Protein AF-A0A317T365-F1 (afdb_monomer_lite)

Secondary structure (DSSP, 8-state):
--HHHHHHHHHHHHHHHHHHHHHHHHHHHHHHHHHHHHHHHH----HHHHHHHHHHHHHHHHHHHHHHHHHHHH-TTPPPPHHHHHHHHHHHHHHHHHHSS-TTSTTS-----HHHHHHHHHHHHT-SSHHHHHHTTS---SS-------S-SS-HHHHHHHHHHHHHHHT-TT--GGGSTT-----HHHHHHHHHHHHHHHHHHHS---HHHHHHHHHHHHHHHHHHHHTS---TTHHHHHHH--S---SS-TT--HHHHHHHHHHHSGGGHHHHHHHHHHHHHHHHHHTT--TTS-HHHHHHHHHTTTTT--

pLDDT: mean 78.61, std 16.29, range [34.09, 98.06]

Sequence (314 aa):
MPAANMDSHRVTTRLHVDELILDYLQWFCISSLLKERRLRLDGNVGKREWTDATKSADMGMRLVNSFSQTFKRLHPNAVLPDSIALRQRICRFTTVLLRRLDATSPTFTRASQSSPRTRAWLSRRRASNVIEDLTSSSPPSSAPIACEFSQTPFSPLVLRRNTEEMHRQMGFSGLPAAHQVYWGNVSLRDGLREFMILSGWTCAFNDEISTLWMETATNYMVQAVLEAYRCEGAKGINALNECFSWGPTANGQDGLDDDETVVNEMFGGDGGSVGVLFEKMKTEALLELENGKLSGFEDEDISTLLANVGALVR

Structure (mmCIF, N/CA/C/O backbone):
data_AF-A0A317T365-F1
#
_entry.id   AF-A0A317T365-F1
#
loop_
_atom_site.group_PDB
_atom_site.id
_atom_site.type_symbol
_atom_site.label_atom_id
_atom_site.label_alt_id
_atom_site.label_comp_id
_atom_site.label_asym_id
_atom_site.label_entity_id
_atom_site.label_seq_id
_atom_site.pdbx_PDB_ins_code
_atom_site.Cartn_x
_atom_site.Cartn_y
_atom_site.Cartn_z
_atom_site.occupancy
_atom_site.B_iso_or_equiv
_atom_site.auth_seq_id
_atom_site.auth_comp_id
_atom_site.auth_asym_id
_atom_site.auth_atom_id
_atom_site.pdbx_PDB_model_num
ATOM 1 N N . MET A 1 1 ? 12.347 -13.960 -50.147 1.00 46.00 1 MET A N 1
ATOM 2 C CA . MET A 1 1 ? 11.564 -13.296 -49.084 1.00 46.00 1 MET A CA 1
ATOM 3 C C . MET A 1 1 ? 12.228 -13.549 -47.731 1.00 46.00 1 MET A C 1
ATOM 5 O O . MET A 1 1 ? 12.187 -14.689 -47.292 1.00 46.00 1 MET A O 1
ATOM 9 N N . PRO A 1 2 ? 12.870 -12.539 -47.106 1.00 49.16 2 PRO A N 1
ATOM 10 C CA . PRO A 1 2 ? 13.404 -12.630 -45.740 1.00 49.16 2 PRO A CA 1
ATOM 11 C C . PRO A 1 2 ? 12.866 -11.553 -44.762 1.00 49.16 2 PRO A C 1
ATOM 13 O O . PRO A 1 2 ? 13.362 -11.439 -43.647 1.00 49.16 2 PRO A O 1
ATOM 16 N N . ALA A 1 3 ? 11.859 -10.757 -45.142 1.00 49.72 3 ALA A N 1
ATOM 17 C CA . ALA A 1 3 ? 11.439 -9.577 -44.370 1.00 49.72 3 ALA A CA 1
ATOM 18 C C . ALA A 1 3 ? 10.802 -9.895 -42.998 1.00 49.72 3 ALA A C 1
ATOM 20 O O . ALA A 1 3 ? 10.989 -9.138 -42.053 1.00 49.72 3 ALA A O 1
ATOM 21 N N . ALA A 1 4 ? 10.128 -11.042 -42.850 1.00 52.88 4 ALA A N 1
ATOM 22 C CA . ALA A 1 4 ? 9.404 -11.379 -41.618 1.00 52.88 4 ALA A CA 1
ATOM 23 C C . ALA A 1 4 ? 10.319 -11.596 -40.391 1.00 52.88 4 ALA A C 1
ATOM 25 O O . ALA A 1 4 ? 9.897 -11.382 -39.258 1.00 52.88 4 ALA A O 1
ATOM 26 N N . ASN A 1 5 ? 11.582 -11.989 -40.603 1.00 50.78 5 ASN A N 1
ATOM 27 C CA . ASN A 1 5 ? 12.496 -12.335 -39.509 1.00 50.78 5 ASN A CA 1
ATOM 28 C C . ASN A 1 5 ? 13.212 -11.104 -38.910 1.00 50.78 5 ASN A C 1
ATOM 30 O O . ASN A 1 5 ? 13.588 -11.110 -37.740 1.00 50.78 5 ASN A O 1
ATOM 34 N N . MET A 1 6 ? 13.379 -10.023 -39.687 1.00 52.88 6 MET A N 1
ATOM 35 C CA . MET A 1 6 ? 14.018 -8.788 -39.203 1.00 52.88 6 MET A CA 1
ATOM 36 C C . MET A 1 6 ? 13.082 -7.930 -38.345 1.00 52.88 6 MET A C 1
ATOM 38 O O . MET A 1 6 ? 13.542 -7.295 -37.395 1.00 52.88 6 MET A O 1
ATOM 42 N N . ASP A 1 7 ? 11.783 -7.930 -38.647 1.00 58.81 7 ASP A N 1
ATOM 43 C CA . ASP A 1 7 ? 10.798 -7.167 -37.877 1.00 58.81 7 ASP A CA 1
ATOM 44 C C . ASP A 1 7 ? 10.535 -7.803 -36.509 1.00 58.81 7 ASP A C 1
ATOM 46 O O . ASP A 1 7 ? 10.471 -7.088 -35.511 1.00 58.81 7 ASP A O 1
ATOM 50 N N . SER A 1 8 ? 10.511 -9.138 -36.426 1.00 61.56 8 SER A N 1
ATOM 51 C CA . SER A 1 8 ? 10.401 -9.854 -35.149 1.00 61.56 8 SER A CA 1
ATOM 52 C C . SER A 1 8 ? 11.572 -9.528 -34.214 1.00 61.56 8 SER A C 1
ATOM 54 O O . SER A 1 8 ? 11.343 -9.069 -33.098 1.00 61.56 8 SER A O 1
ATOM 56 N N . HIS A 1 9 ? 12.822 -9.619 -34.688 1.00 65.12 9 HIS A N 1
ATOM 57 C CA . HIS A 1 9 ? 14.002 -9.311 -33.869 1.00 65.12 9 HIS A CA 1
ATOM 58 C C . HIS A 1 9 ? 14.018 -7.854 -33.373 1.00 65.12 9 HIS A C 1
ATOM 60 O O . HIS A 1 9 ? 14.413 -7.577 -32.238 1.00 65.12 9 HIS A O 1
ATOM 66 N N . ARG A 1 10 ? 13.593 -6.895 -34.207 1.00 65.44 10 ARG A N 1
ATOM 67 C CA . ARG A 1 10 ? 13.515 -5.473 -33.829 1.00 65.44 10 ARG A CA 1
ATOM 68 C C . ARG A 1 10 ? 12.434 -5.211 -32.783 1.00 65.44 10 ARG A C 1
ATOM 70 O O . ARG A 1 10 ? 12.677 -4.438 -31.857 1.00 65.44 10 ARG A O 1
ATOM 77 N N . VAL A 1 11 ? 11.281 -5.869 -32.902 1.00 67.94 11 VAL A N 1
ATOM 78 C CA . VAL A 1 11 ? 10.190 -5.787 -31.920 1.00 67.94 11 VAL A CA 1
ATOM 79 C C . VAL A 1 11 ? 10.627 -6.375 -30.575 1.00 67.94 11 VAL A C 1
ATOM 81 O O . VAL A 1 11 ? 10.456 -5.715 -29.552 1.00 67.94 11 VAL A O 1
ATOM 84 N N . THR A 1 12 ? 11.288 -7.538 -30.567 1.00 74.38 12 THR A N 1
ATOM 85 C CA . THR A 1 12 ? 11.797 -8.169 -29.334 1.00 74.38 12 THR A CA 1
ATOM 86 C C . THR A 1 12 ? 12.895 -7.337 -28.669 1.00 74.38 12 THR A C 1
ATOM 88 O O . THR A 1 12 ? 12.894 -7.164 -27.454 1.00 74.38 12 THR A O 1
ATOM 91 N N . THR A 1 13 ? 13.802 -6.750 -29.461 1.00 85.31 13 THR A N 1
ATOM 92 C CA . THR A 1 13 ? 14.879 -5.893 -28.929 1.00 85.31 13 THR A CA 1
ATOM 93 C C . THR A 1 13 ? 14.313 -4.625 -28.289 1.00 85.31 13 THR A C 1
ATOM 95 O O . THR A 1 13 ? 14.784 -4.199 -27.239 1.00 85.31 13 THR A O 1
ATOM 98 N N . ARG A 1 14 ? 13.284 -4.022 -28.898 1.00 90.75 14 ARG A N 1
ATOM 99 C CA . ARG A 1 14 ? 12.639 -2.823 -28.357 1.00 90.75 14 ARG A CA 1
ATOM 100 C C . ARG A 1 14 ? 11.918 -3.101 -27.040 1.00 90.75 14 ARG A C 1
ATOM 102 O O . ARG A 1 14 ? 12.095 -2.328 -26.107 1.00 90.75 14 ARG A O 1
ATOM 109 N N . LEU A 1 15 ? 11.141 -4.185 -26.967 1.00 92.94 15 LEU A N 1
ATOM 110 C CA . LEU A 1 15 ? 10.467 -4.587 -25.730 1.00 92.94 15 LEU A CA 1
ATOM 111 C C . LEU A 1 15 ? 11.481 -4.764 -24.595 1.00 92.94 15 LEU A C 1
ATOM 113 O O . LEU A 1 15 ? 11.310 -4.170 -23.539 1.00 92.94 15 LEU A O 1
ATOM 117 N N . HIS A 1 16 ? 12.576 -5.481 -24.851 1.00 93.75 16 HIS A N 1
ATOM 118 C CA . HIS A 1 16 ? 13.605 -5.715 -23.841 1.00 93.75 16 HIS A CA 1
ATOM 119 C C . HIS A 1 16 ? 14.269 -4.421 -23.342 1.00 93.75 16 HIS A C 1
ATOM 121 O O . HIS A 1 16 ? 14.504 -4.245 -22.149 1.00 93.75 16 HIS A O 1
ATOM 127 N N . VAL A 1 17 ? 14.550 -3.474 -24.244 1.00 95.50 17 VAL A N 1
ATOM 128 C CA . VAL A 1 17 ? 15.074 -2.156 -23.851 1.00 95.50 17 VAL A CA 1
ATOM 129 C C . VAL A 1 17 ? 14.061 -1.400 -22.991 1.00 95.50 17 VAL A C 1
ATOM 131 O O . VAL A 1 17 ? 14.434 -0.835 -21.964 1.00 95.50 17 VAL A O 1
ATOM 134 N N . ASP A 1 18 ? 12.786 -1.406 -23.377 1.00 96.38 18 ASP A N 1
ATOM 135 C CA . ASP A 1 18 ? 11.731 -0.726 -22.627 1.00 96.38 18 ASP A CA 1
ATOM 136 C C . ASP A 1 18 ? 11.500 -1.376 -21.245 1.00 96.38 18 ASP A C 1
ATOM 138 O O . ASP A 1 18 ? 11.269 -0.664 -20.268 1.00 96.38 18 ASP A O 1
ATOM 142 N N . GLU A 1 19 ? 11.636 -2.700 -21.126 1.00 95.88 19 GLU A N 1
ATOM 143 C CA . GLU A 1 19 ? 11.630 -3.433 -19.852 1.00 95.88 19 GLU A CA 1
ATOM 144 C C . GLU A 1 19 ? 12.777 -2.991 -18.935 1.00 95.88 19 GLU A C 1
ATOM 146 O O . GLU A 1 19 ? 12.540 -2.659 -17.774 1.00 95.88 19 GLU A O 1
ATOM 151 N N . LEU A 1 20 ? 14.009 -2.910 -19.453 1.00 96.38 20 LEU A N 1
ATOM 152 C CA . LEU A 1 20 ? 15.171 -2.449 -18.684 1.00 96.38 20 LEU A CA 1
ATOM 153 C C . LEU A 1 20 ? 15.018 -0.996 -18.217 1.00 96.38 20 LEU A C 1
ATOM 155 O O . LEU A 1 20 ? 15.393 -0.658 -17.091 1.00 96.38 20 LEU A O 1
ATOM 159 N N . ILE A 1 21 ? 14.450 -0.128 -19.061 1.00 97.62 21 ILE A N 1
ATOM 160 C CA . ILE A 1 21 ? 14.153 1.259 -18.683 1.00 97.62 21 ILE A CA 1
ATOM 161 C C . ILE A 1 21 ? 13.114 1.282 -17.560 1.00 97.62 21 ILE A C 1
ATOM 163 O O . ILE A 1 21 ? 13.313 1.979 -16.564 1.00 97.62 21 ILE A O 1
ATOM 167 N N . LEU A 1 22 ? 12.025 0.519 -17.692 1.00 96.88 22 LEU A N 1
ATOM 168 C CA . LEU A 1 22 ? 10.987 0.437 -16.668 1.00 96.88 22 LEU A CA 1
ATOM 169 C C . LEU A 1 22 ? 11.570 -0.035 -15.327 1.00 96.88 22 LEU A C 1
ATOM 171 O O . LEU A 1 22 ? 11.340 0.602 -14.298 1.00 96.88 22 LEU A O 1
ATOM 175 N N . ASP A 1 23 ? 12.370 -1.098 -15.359 1.00 97.12 23 ASP A N 1
ATOM 176 C CA . ASP A 1 23 ? 13.007 -1.709 -14.193 1.00 97.12 23 ASP A CA 1
ATOM 177 C C . ASP A 1 23 ? 13.963 -0.741 -13.468 1.00 97.12 23 ASP A C 1
ATOM 179 O O . ASP A 1 23 ? 13.952 -0.623 -12.234 1.00 97.12 23 ASP A O 1
ATOM 183 N N . TYR A 1 24 ? 14.752 0.020 -14.236 1.00 98.00 24 TYR A N 1
ATOM 184 C CA . TYR A 1 24 ? 15.623 1.072 -13.711 1.00 98.00 24 TYR A CA 1
ATOM 185 C C . TYR A 1 24 ? 14.829 2.224 -13.091 1.00 98.00 24 TYR A C 1
ATOM 187 O O . TYR A 1 24 ? 15.147 2.670 -11.987 1.00 98.00 24 TYR A O 1
ATOM 195 N N . LEU A 1 25 ? 13.787 2.714 -13.771 1.00 98.06 25 LEU A N 1
ATOM 196 C CA . LEU A 1 25 ? 12.987 3.839 -13.283 1.00 98.06 25 LEU A CA 1
ATOM 197 C C . LEU A 1 25 ? 12.257 3.497 -11.981 1.00 98.06 25 LEU A C 1
ATOM 199 O O . LEU A 1 25 ? 12.197 4.334 -11.078 1.00 98.06 25 LEU A O 1
ATOM 203 N N . GLN A 1 26 ? 11.747 2.271 -11.856 1.00 97.62 26 GLN A N 1
ATOM 204 C CA . GLN A 1 26 ? 11.136 1.783 -10.620 1.00 97.62 26 GLN A CA 1
ATOM 205 C C . GLN A 1 26 ? 12.156 1.729 -9.480 1.00 97.62 26 GLN A C 1
ATOM 207 O O . GLN A 1 26 ? 11.899 2.273 -8.406 1.00 97.62 26 GLN A O 1
ATOM 212 N N . TRP A 1 27 ? 13.337 1.144 -9.718 1.00 97.75 27 TRP A N 1
ATOM 213 C CA . TRP A 1 27 ? 14.425 1.123 -8.733 1.00 97.75 27 TRP A CA 1
ATOM 214 C C . TRP A 1 27 ? 14.840 2.536 -8.302 1.00 97.75 27 TRP A C 1
ATOM 216 O O . TRP A 1 27 ? 14.984 2.804 -7.105 1.00 97.75 27 TRP A O 1
ATOM 226 N N . PHE A 1 28 ? 15.000 3.446 -9.264 1.00 98.00 28 PHE A N 1
ATOM 227 C CA . PHE A 1 28 ? 15.370 4.835 -9.012 1.00 98.00 28 PHE A CA 1
ATOM 228 C C . PHE A 1 28 ? 14.316 5.531 -8.148 1.00 98.00 28 PHE A C 1
ATOM 230 O O . PHE A 1 28 ? 14.656 6.160 -7.149 1.00 98.00 28 PHE A O 1
ATOM 237 N N . CYS A 1 29 ? 13.031 5.362 -8.473 1.00 97.62 29 CYS A N 1
ATOM 238 C CA . CYS A 1 29 ? 11.933 5.929 -7.698 1.00 97.62 29 CYS A CA 1
ATOM 239 C C . CYS A 1 29 ? 11.911 5.406 -6.254 1.00 97.62 29 CYS A C 1
ATOM 241 O O . CYS A 1 29 ? 11.877 6.214 -5.324 1.00 97.62 29 CYS A O 1
ATOM 243 N N . ILE A 1 30 ? 12.002 4.084 -6.060 1.00 97.50 30 ILE A N 1
ATOM 244 C CA . ILE A 1 30 ? 12.063 3.456 -4.729 1.00 97.50 30 ILE A CA 1
ATOM 245 C C . ILE A 1 30 ? 13.240 4.024 -3.929 1.00 97.50 30 ILE A C 1
ATOM 247 O O . ILE A 1 30 ? 13.067 4.508 -2.811 1.00 97.50 30 ILE A O 1
ATOM 251 N N . SER A 1 31 ? 14.435 4.012 -4.519 1.00 97.69 31 SER A N 1
ATOM 252 C CA . SER A 1 31 ? 15.668 4.443 -3.856 1.00 97.69 31 SER A CA 1
ATOM 253 C C . SER A 1 31 ? 15.615 5.916 -3.450 1.00 97.69 31 SER A C 1
ATOM 255 O O . SER A 1 31 ? 15.998 6.265 -2.331 1.00 97.69 31 SER A O 1
ATOM 257 N N . SER A 1 32 ? 15.102 6.784 -4.326 1.00 96.06 32 SER A N 1
ATOM 258 C CA . SER A 1 32 ? 14.956 8.212 -4.036 1.00 96.06 32 SER A CA 1
ATOM 259 C C . SER A 1 32 ? 13.950 8.479 -2.918 1.00 96.06 32 SER A C 1
ATOM 261 O O . SER A 1 32 ? 14.227 9.305 -2.048 1.00 96.06 32 SER A O 1
ATOM 263 N N . LEU A 1 33 ? 12.829 7.753 -2.884 1.00 94.06 33 LEU A N 1
ATOM 264 C CA . LEU A 1 33 ? 11.822 7.874 -1.824 1.00 94.06 33 LEU A CA 1
ATOM 265 C C . LEU A 1 33 ? 12.340 7.392 -0.466 1.00 94.06 33 LEU A C 1
ATOM 267 O O . LEU A 1 33 ? 12.127 8.053 0.550 1.00 94.06 33 LEU A O 1
ATOM 271 N N . LEU A 1 34 ? 13.058 6.267 -0.436 1.00 94.25 34 LEU A N 1
ATOM 272 C CA . LEU A 1 34 ? 13.665 5.753 0.792 1.00 94.25 34 LEU A CA 1
ATOM 273 C C . LEU A 1 34 ? 14.756 6.693 1.315 1.00 94.25 34 LEU A C 1
ATOM 275 O O . LEU A 1 34 ? 14.801 6.976 2.513 1.00 94.25 34 LEU A O 1
ATOM 279 N N . LYS A 1 35 ? 15.602 7.228 0.424 1.00 92.81 35 LYS A N 1
ATOM 280 C CA . LYS A 1 35 ? 16.616 8.227 0.784 1.00 92.81 35 LYS A CA 1
ATOM 281 C C . LYS A 1 35 ? 15.969 9.478 1.367 1.00 92.81 35 LYS A C 1
ATOM 283 O O . LYS A 1 35 ? 16.396 9.953 2.414 1.00 92.81 35 LYS A O 1
ATOM 288 N N . GLU A 1 36 ? 14.931 9.989 0.716 1.00 90.25 36 GLU A N 1
ATOM 289 C CA . GLU A 1 36 ? 14.171 11.127 1.218 1.00 90.25 36 GLU A CA 1
ATOM 290 C C . GLU A 1 36 ? 13.580 10.840 2.606 1.00 90.25 36 GLU A C 1
ATOM 292 O O . GLU A 1 36 ? 13.754 11.644 3.522 1.00 90.25 36 GLU A O 1
ATOM 297 N N . ARG A 1 37 ? 12.923 9.688 2.793 1.00 87.94 37 ARG A N 1
ATOM 298 C CA . ARG A 1 37 ? 12.327 9.311 4.082 1.00 87.94 37 ARG A CA 1
ATOM 299 C C . ARG A 1 37 ? 13.374 9.207 5.185 1.00 87.94 37 ARG A C 1
ATOM 301 O O . ARG A 1 37 ? 13.135 9.714 6.275 1.00 87.94 37 ARG A O 1
ATOM 308 N N . ARG A 1 38 ? 14.528 8.600 4.907 1.00 87.94 38 ARG A N 1
ATOM 309 C CA . ARG A 1 38 ? 15.633 8.494 5.867 1.00 87.94 38 ARG A CA 1
ATOM 310 C C . ARG A 1 38 ? 16.118 9.871 6.316 1.00 87.94 38 ARG A C 1
ATOM 312 O O . ARG A 1 38 ? 16.171 10.133 7.510 1.00 87.94 38 ARG A O 1
ATOM 319 N N . LEU A 1 39 ? 16.364 10.778 5.370 1.00 87.12 39 LEU A N 1
ATOM 320 C CA . LEU A 1 39 ? 16.797 12.143 5.688 1.00 87.12 39 LEU A CA 1
ATOM 321 C C . LEU A 1 39 ? 15.753 12.916 6.510 1.00 87.12 39 LEU A C 1
ATOM 323 O O . LEU A 1 39 ? 16.120 13.766 7.317 1.00 87.12 39 LEU A O 1
ATOM 327 N N . ARG A 1 40 ? 14.457 12.620 6.337 1.00 78.94 40 ARG A N 1
ATOM 328 C CA . ARG A 1 40 ? 13.392 13.192 7.179 1.00 78.94 40 ARG A CA 1
ATOM 329 C C . ARG A 1 40 ? 13.437 12.674 8.619 1.00 78.94 40 ARG A C 1
ATOM 331 O O . ARG A 1 40 ? 13.122 13.438 9.523 1.00 78.94 40 ARG A O 1
ATOM 338 N N . LEU A 1 41 ? 13.800 11.408 8.829 1.00 79.25 41 LEU A N 1
ATOM 339 C CA . LEU A 1 41 ? 13.892 10.804 10.163 1.00 79.25 41 LEU A CA 1
ATOM 340 C C . LEU A 1 41 ? 15.156 11.241 10.916 1.00 79.25 41 LEU A C 1
ATOM 342 O O . LEU A 1 41 ? 15.092 11.456 12.122 1.00 79.25 41 LEU A O 1
ATOM 346 N N . ASP A 1 42 ? 16.274 11.423 10.210 1.00 81.00 42 ASP A N 1
ATOM 347 C CA . ASP A 1 42 ? 17.572 11.752 10.819 1.00 81.00 42 ASP A CA 1
ATOM 348 C C . ASP A 1 42 ? 17.622 13.177 11.422 1.00 81.00 42 ASP A C 1
ATOM 350 O O . ASP A 1 42 ? 18.501 13.472 12.232 1.00 81.00 42 ASP A O 1
ATOM 354 N N . GLY A 1 43 ? 16.694 14.073 11.049 1.00 68.88 43 GLY A N 1
ATOM 355 C CA . GLY A 1 43 ? 16.452 15.387 11.678 1.00 68.88 43 GLY A CA 1
ATOM 356 C C . GLY A 1 43 ? 17.560 16.449 11.540 1.00 68.88 43 GLY A C 1
ATOM 357 O O . GLY A 1 43 ? 17.277 17.640 11.638 1.00 68.88 43 GLY A O 1
ATOM 358 N N . ASN A 1 44 ? 18.799 16.041 11.250 1.00 66.12 44 ASN A N 1
ATOM 359 C CA . ASN A 1 44 ? 20.014 16.866 11.238 1.00 66.12 44 ASN A CA 1
ATOM 360 C C . ASN A 1 44 ? 20.614 17.019 9.829 1.00 66.12 44 ASN A C 1
ATOM 362 O O . ASN A 1 44 ? 21.829 16.963 9.644 1.00 66.12 44 ASN A O 1
ATOM 366 N N . VAL A 1 45 ? 19.764 17.180 8.815 1.00 75.06 45 VAL A N 1
ATOM 367 C CA . VAL A 1 45 ? 20.177 17.221 7.403 1.00 75.06 45 VAL A CA 1
ATOM 368 C C . VAL A 1 45 ? 20.201 18.658 6.886 1.00 75.06 45 VAL A C 1
ATOM 370 O O . VAL A 1 45 ? 19.299 19.454 7.153 1.00 75.06 45 VAL A O 1
ATOM 373 N N . GLY A 1 46 ? 21.226 19.004 6.104 1.00 77.38 46 GLY A N 1
ATOM 374 C CA . GLY A 1 46 ? 21.331 20.325 5.490 1.00 77.38 46 GLY A CA 1
ATOM 375 C C . GLY A 1 46 ? 20.173 20.608 4.522 1.00 77.38 46 GLY A C 1
ATOM 376 O O . GLY A 1 46 ? 19.788 19.756 3.720 1.00 77.38 46 GLY A O 1
ATOM 377 N N . LYS A 1 47 ? 19.656 21.847 4.515 1.00 79.88 47 LYS A N 1
ATOM 378 C CA . LYS A 1 47 ? 18.527 22.277 3.655 1.00 79.88 47 LYS A CA 1
ATOM 379 C C . LYS A 1 47 ? 18.709 21.916 2.172 1.00 79.88 47 LYS A C 1
ATOM 381 O O . LYS A 1 47 ? 17.734 21.616 1.481 1.00 79.88 47 LYS A O 1
ATOM 386 N N . ARG A 1 48 ? 19.951 21.954 1.674 1.00 83.81 48 ARG A N 1
ATOM 387 C CA . ARG A 1 48 ? 20.295 21.605 0.289 1.00 83.81 48 ARG A CA 1
ATOM 388 C C . ARG A 1 48 ? 20.115 20.113 0.008 1.00 83.81 48 ARG A C 1
ATOM 390 O O . ARG A 1 48 ? 19.409 19.774 -0.931 1.00 83.81 48 ARG A O 1
ATOM 397 N N . GLU A 1 49 ? 20.691 19.250 0.840 1.00 85.44 49 GLU A N 1
ATOM 398 C CA . GLU A 1 49 ? 20.605 17.791 0.685 1.00 85.44 49 GLU A CA 1
ATOM 399 C C . GLU A 1 49 ? 19.158 17.309 0.723 1.00 85.44 49 GLU A C 1
ATOM 401 O O . GLU A 1 49 ? 18.744 16.490 -0.095 1.00 85.44 49 GLU A O 1
ATOM 406 N N . TRP A 1 50 ? 18.372 17.890 1.628 1.00 82.94 50 TRP A N 1
ATOM 407 C CA . TRP A 1 50 ? 16.942 17.643 1.702 1.00 82.94 5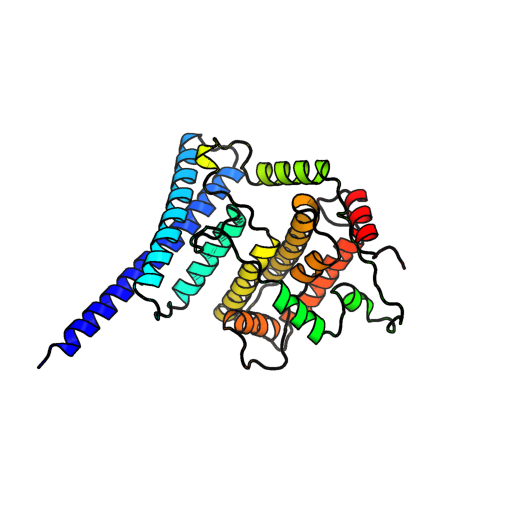0 TRP A CA 1
ATOM 408 C C . TRP A 1 50 ? 16.213 18.067 0.419 1.00 82.94 50 TRP A C 1
ATOM 410 O O . TRP A 1 50 ? 15.465 17.282 -0.157 1.00 82.94 50 TRP A O 1
ATOM 420 N N . THR A 1 51 ? 16.473 19.283 -0.077 1.00 84.50 51 THR A N 1
ATOM 421 C CA . THR A 1 51 ? 15.840 19.796 -1.306 1.00 84.50 51 THR A CA 1
ATOM 422 C C . THR A 1 51 ? 16.172 18.914 -2.512 1.00 84.50 51 THR A C 1
ATOM 424 O O . THR A 1 51 ? 15.307 18.649 -3.348 1.00 84.50 51 THR A O 1
ATOM 427 N N . ASP A 1 52 ? 17.416 18.450 -2.603 1.00 88.94 52 ASP A N 1
ATOM 428 C CA . ASP A 1 52 ? 17.877 17.590 -3.690 1.00 88.94 52 ASP A CA 1
ATOM 429 C C . ASP A 1 52 ? 17.239 16.192 -3.608 1.00 88.94 52 ASP A C 1
ATOM 431 O O . ASP A 1 52 ? 16.819 15.649 -4.634 1.00 88.94 52 ASP A O 1
ATOM 435 N N . ALA A 1 53 ? 17.081 15.634 -2.402 1.00 90.00 53 ALA A N 1
ATOM 436 C CA . ALA A 1 53 ? 16.383 14.366 -2.189 1.00 90.00 53 ALA A CA 1
ATOM 437 C C . ALA A 1 53 ? 14.897 14.449 -2.576 1.00 90.00 53 ALA A C 1
ATOM 439 O O . ALA A 1 53 ? 14.426 13.605 -3.339 1.00 90.00 53 ALA A O 1
ATOM 440 N N . THR A 1 54 ? 14.185 15.495 -2.143 1.00 88.19 54 THR A N 1
ATOM 441 C CA . THR A 1 54 ? 12.774 15.722 -2.503 1.00 88.19 54 THR A CA 1
ATOM 442 C C . THR A 1 54 ? 12.600 15.853 -4.016 1.00 88.19 54 THR A C 1
ATOM 444 O O . THR A 1 54 ? 11.770 15.168 -4.611 1.00 88.19 54 THR A O 1
ATOM 447 N N . LYS A 1 55 ? 13.436 16.665 -4.682 1.00 90.00 55 LYS A N 1
ATOM 448 C CA . LYS A 1 55 ? 13.402 16.812 -6.149 1.00 90.00 55 LYS A CA 1
ATOM 449 C C . LYS A 1 55 ? 13.662 15.494 -6.872 1.00 90.00 55 LYS A C 1
ATOM 451 O O . LYS A 1 55 ? 13.047 15.235 -7.907 1.00 90.00 55 LYS A O 1
ATOM 456 N N . SER A 1 56 ? 14.582 14.681 -6.353 1.00 93.12 56 SER A N 1
ATOM 457 C CA . SER A 1 56 ? 14.891 13.367 -6.912 1.00 93.12 56 SER A CA 1
ATOM 458 C C . SER A 1 56 ? 13.703 12.410 -6.788 1.00 93.12 56 SER A C 1
ATOM 460 O O . SER A 1 56 ? 13.347 11.766 -7.772 1.00 93.12 56 SER A O 1
ATOM 462 N N . ALA A 1 57 ? 13.044 12.368 -5.626 1.00 92.50 57 ALA A N 1
ATOM 463 C CA . ALA A 1 57 ? 11.844 11.564 -5.408 1.00 92.50 57 ALA A CA 1
ATOM 464 C C . ALA A 1 57 ? 10.689 11.988 -6.332 1.00 92.50 57 ALA A C 1
ATOM 466 O O . ALA A 1 57 ? 10.123 11.152 -7.039 1.00 92.50 57 ALA A O 1
ATOM 467 N N . ASP A 1 58 ? 10.409 13.292 -6.415 1.00 91.56 58 ASP A N 1
ATOM 468 C CA . ASP A 1 58 ? 9.369 13.851 -7.287 1.00 91.56 58 ASP A CA 1
ATOM 469 C C . ASP A 1 58 ? 9.666 13.585 -8.776 1.00 91.56 58 ASP A C 1
ATOM 471 O O . ASP A 1 58 ? 8.764 13.372 -9.591 1.00 91.56 58 ASP A O 1
ATOM 475 N N . MET A 1 59 ? 10.943 13.606 -9.171 1.00 93.38 59 MET A N 1
ATOM 476 C CA . MET A 1 59 ? 11.357 13.214 -10.519 1.00 93.38 59 MET A CA 1
ATOM 477 C C . MET A 1 59 ? 11.131 11.718 -10.757 1.00 93.38 59 MET A C 1
ATOM 479 O O . MET A 1 59 ? 10.547 11.353 -11.774 1.00 93.38 59 MET A O 1
ATOM 483 N N . GLY A 1 60 ? 11.539 10.860 -9.819 1.00 94.56 60 GLY A N 1
ATOM 484 C CA . GLY A 1 60 ? 11.351 9.412 -9.915 1.00 94.56 60 GLY A CA 1
ATOM 485 C C . GLY A 1 60 ? 9.883 9.032 -10.104 1.00 94.56 60 GLY A C 1
ATOM 486 O O . GLY A 1 60 ? 9.557 8.297 -11.034 1.00 94.56 60 GLY A O 1
ATOM 487 N N . MET A 1 61 ? 8.984 9.610 -9.301 1.00 93.50 61 MET A N 1
ATOM 488 C CA . MET A 1 61 ? 7.541 9.369 -9.422 1.00 93.50 61 MET A CA 1
ATOM 489 C C . MET A 1 61 ? 6.986 9.799 -10.783 1.00 93.50 61 MET A C 1
ATOM 491 O O . MET A 1 61 ? 6.235 9.049 -11.405 1.00 93.50 61 MET A O 1
ATOM 495 N N . ARG A 1 62 ? 7.376 10.982 -11.279 1.00 92.81 62 ARG A N 1
ATOM 496 C CA . ARG A 1 62 ? 6.967 11.463 -12.610 1.00 92.81 62 ARG A CA 1
ATOM 497 C C . ARG A 1 62 ? 7.435 10.550 -13.734 1.00 92.81 62 ARG A C 1
ATOM 499 O O . ARG A 1 62 ? 6.662 10.271 -14.650 1.00 92.81 62 ARG A O 1
ATOM 506 N N . LEU A 1 63 ? 8.693 10.115 -13.680 1.00 95.69 63 LEU A N 1
ATOM 507 C CA . LEU A 1 63 ? 9.277 9.258 -14.706 1.00 95.69 63 LEU A CA 1
ATOM 508 C C . LEU A 1 63 ? 8.597 7.891 -14.727 1.00 95.69 63 LEU A C 1
ATOM 510 O O . LEU A 1 63 ? 8.176 7.459 -15.797 1.00 95.69 63 LEU A O 1
ATOM 514 N N . VAL A 1 64 ? 8.409 7.256 -13.564 1.00 96.31 64 VAL A N 1
ATOM 515 C CA . VAL A 1 64 ? 7.674 5.984 -13.464 1.00 96.31 64 VAL A CA 1
ATOM 516 C C . VAL A 1 64 ? 6.261 6.137 -14.008 1.00 96.31 64 VAL A C 1
ATOM 518 O O . VAL A 1 64 ? 5.832 5.313 -14.812 1.00 96.31 64 VAL A O 1
ATOM 521 N N . ASN A 1 65 ? 5.551 7.200 -13.633 1.00 94.94 65 ASN A N 1
ATOM 522 C CA . ASN A 1 65 ? 4.185 7.431 -14.082 1.00 94.94 65 ASN A CA 1
ATOM 523 C C . ASN A 1 65 ? 4.074 7.586 -15.604 1.00 94.94 65 ASN A C 1
ATOM 525 O O . ASN A 1 65 ? 3.315 6.869 -16.257 1.00 94.94 65 ASN A O 1
ATOM 529 N N . SER A 1 66 ? 4.870 8.494 -16.171 1.00 94.75 66 SER A N 1
ATOM 530 C CA . SER A 1 66 ? 4.882 8.782 -17.607 1.00 94.75 66 SER A CA 1
ATOM 531 C C . SER A 1 66 ? 5.337 7.571 -18.427 1.00 94.75 66 SER A C 1
ATOM 533 O O . SER A 1 66 ? 4.722 7.213 -19.440 1.00 94.75 66 SER A O 1
ATOM 535 N N . PHE A 1 67 ? 6.391 6.891 -17.968 1.00 96.31 67 PHE A N 1
ATOM 536 C CA . PHE A 1 67 ? 6.932 5.741 -18.675 1.00 96.31 67 PHE A CA 1
ATOM 537 C C . PHE A 1 67 ? 6.020 4.519 -18.560 1.00 96.31 67 PHE A C 1
ATOM 539 O O . PHE A 1 67 ? 5.818 3.848 -19.561 1.00 96.31 67 PHE A O 1
ATOM 546 N N . SER A 1 68 ? 5.369 4.277 -17.416 1.00 93.56 68 SER A N 1
ATOM 547 C CA . SER A 1 68 ? 4.395 3.178 -17.268 1.00 93.56 68 SER A CA 1
ATOM 548 C C . SER A 1 68 ? 3.225 3.315 -18.246 1.00 93.56 68 SER A C 1
ATOM 550 O O . SER A 1 68 ? 2.791 2.332 -18.844 1.00 93.56 68 SER A O 1
ATOM 552 N N . GLN A 1 69 ? 2.724 4.538 -18.450 1.00 93.06 69 GLN A N 1
ATOM 553 C CA . GLN A 1 69 ? 1.681 4.809 -19.445 1.00 93.06 69 GLN A CA 1
ATOM 554 C C . GLN A 1 69 ? 2.188 4.577 -20.872 1.00 93.06 69 GLN A C 1
ATOM 556 O O . GLN A 1 69 ? 1.502 3.971 -21.697 1.00 93.06 69 GLN A O 1
ATOM 561 N N . THR A 1 70 ? 3.406 5.037 -21.159 1.00 94.88 70 THR A N 1
ATOM 562 C CA . THR A 1 70 ? 4.040 4.858 -22.469 1.00 94.88 70 THR A CA 1
ATOM 563 C C . THR A 1 70 ? 4.289 3.382 -22.772 1.00 94.88 70 THR A C 1
ATOM 565 O O . THR A 1 70 ? 3.939 2.932 -23.859 1.00 94.88 70 THR A O 1
ATOM 568 N N . PHE A 1 71 ? 4.807 2.626 -21.804 1.00 94.75 71 PHE A N 1
ATOM 569 C CA . PHE A 1 71 ? 5.053 1.192 -21.894 1.00 94.75 71 PHE A CA 1
ATOM 570 C C . PHE A 1 71 ? 3.758 0.437 -22.202 1.00 94.75 71 PHE A C 1
ATOM 572 O O . PHE A 1 71 ? 3.692 -0.257 -23.210 1.00 94.75 71 PHE A O 1
ATOM 579 N N . LYS A 1 72 ? 2.687 0.658 -21.422 1.00 92.81 72 LYS A N 1
ATOM 580 C CA . LYS A 1 72 ? 1.374 0.021 -21.650 1.00 92.81 72 LYS A CA 1
ATOM 581 C C . LYS A 1 72 ? 0.787 0.338 -23.027 1.00 92.81 72 LYS A C 1
ATOM 583 O O . LYS A 1 72 ? 0.154 -0.515 -23.636 1.00 92.81 72 LYS A O 1
ATOM 588 N N . ARG A 1 73 ? 0.991 1.559 -23.531 1.00 93.81 73 ARG A N 1
ATOM 589 C CA . ARG A 1 73 ? 0.526 1.958 -24.869 1.00 93.81 73 ARG A CA 1
ATOM 590 C C . ARG A 1 73 ? 1.331 1.295 -25.988 1.00 93.81 73 ARG A C 1
ATOM 592 O O . ARG A 1 73 ? 0.759 0.968 -27.021 1.00 93.81 73 ARG A O 1
ATOM 599 N N . LEU A 1 74 ? 2.646 1.162 -25.817 1.00 93.50 74 LEU A N 1
ATOM 600 C CA . LEU A 1 74 ? 3.532 0.569 -26.822 1.00 93.50 74 LEU A CA 1
ATOM 601 C C . LEU A 1 74 ? 3.477 -0.964 -26.820 1.00 93.50 74 LEU A C 1
ATOM 603 O O . LEU A 1 74 ? 3.624 -1.565 -27.880 1.00 93.50 74 LEU A O 1
ATOM 607 N N . HIS A 1 75 ? 3.221 -1.567 -25.658 1.00 93.44 75 HIS A N 1
ATOM 608 C CA . HIS A 1 75 ? 3.268 -3.010 -25.424 1.00 93.44 75 HIS A CA 1
ATOM 609 C C . HIS A 1 75 ? 2.004 -3.507 -24.693 1.00 93.44 75 HIS A C 1
ATOM 611 O O . HIS A 1 75 ? 2.098 -4.031 -23.585 1.00 93.44 75 HIS A O 1
ATOM 617 N N . PRO A 1 76 ? 0.799 -3.353 -25.276 1.00 90.38 76 PRO A N 1
ATOM 618 C CA . PRO A 1 76 ? -0.469 -3.605 -24.577 1.00 90.38 76 PRO A CA 1
ATOM 619 C C . PRO A 1 76 ? -0.675 -5.060 -24.136 1.00 90.38 76 PRO A C 1
ATOM 621 O O . PRO A 1 76 ? -1.419 -5.304 -23.192 1.00 90.38 76 PRO A O 1
ATOM 624 N N . ASN A 1 77 ? -0.011 -6.010 -24.801 1.00 89.88 77 ASN A N 1
ATOM 625 C CA . ASN A 1 77 ? -0.114 -7.445 -24.521 1.00 89.88 77 ASN A CA 1
ATOM 626 C C . ASN A 1 77 ? 1.167 -8.020 -23.897 1.00 89.88 77 ASN A C 1
ATOM 628 O O . ASN A 1 77 ? 1.301 -9.239 -23.808 1.00 89.88 77 ASN A O 1
ATOM 632 N N . ALA A 1 78 ? 2.143 -7.177 -23.542 1.00 89.69 78 ALA A N 1
ATOM 633 C CA . ALA A 1 78 ? 3.368 -7.666 -22.928 1.00 89.69 78 ALA A CA 1
ATOM 634 C C . ALA A 1 78 ? 3.101 -8.086 -21.483 1.00 89.69 78 ALA A C 1
ATOM 636 O O . ALA A 1 78 ? 2.552 -7.323 -20.686 1.00 89.69 78 ALA A O 1
ATOM 637 N N . VAL A 1 79 ? 3.535 -9.299 -21.159 1.00 89.25 79 VAL A N 1
ATOM 638 C CA . VAL A 1 79 ? 3.622 -9.786 -19.786 1.00 89.25 79 VAL A CA 1
ATOM 639 C C . VAL A 1 79 ? 5.007 -9.416 -19.277 1.00 89.25 79 VAL A C 1
ATOM 641 O O . VAL A 1 79 ? 6.005 -9.745 -19.914 1.00 89.25 79 VAL A O 1
ATOM 644 N N . LEU A 1 80 ? 5.066 -8.687 -18.164 1.00 89.69 80 LEU A N 1
ATOM 645 C CA . LEU A 1 80 ? 6.340 -8.311 -17.561 1.00 89.69 80 LEU A CA 1
ATOM 646 C C . LEU A 1 80 ? 7.021 -9.548 -16.961 1.00 89.69 80 LEU A C 1
ATOM 648 O O . LEU A 1 80 ? 6.334 -10.344 -16.322 1.00 89.69 80 LEU A O 1
ATOM 652 N N . PRO A 1 81 ? 8.353 -9.675 -17.078 1.00 91.88 81 PRO A N 1
ATOM 653 C CA . PRO A 1 81 ? 9.111 -10.645 -16.296 1.00 91.88 81 PRO A CA 1
ATOM 654 C C . PRO A 1 81 ? 8.830 -10.499 -14.794 1.00 91.88 81 PRO A C 1
ATOM 656 O O . PRO A 1 81 ? 8.742 -9.373 -14.295 1.00 91.88 81 PRO A O 1
ATOM 659 N N . ASP A 1 82 ? 8.764 -11.615 -14.062 1.00 87.50 82 ASP A N 1
ATOM 660 C CA . ASP A 1 82 ? 8.373 -11.641 -12.640 1.00 87.50 82 ASP A CA 1
ATOM 661 C C . ASP A 1 82 ? 9.202 -10.695 -11.764 1.00 87.50 82 ASP A C 1
ATOM 663 O O . ASP A 1 82 ? 8.673 -10.030 -10.874 1.00 87.50 82 ASP A O 1
ATOM 667 N N . SER A 1 83 ? 10.500 -10.563 -12.044 1.00 89.75 83 SER A N 1
ATOM 668 C CA . SER A 1 83 ? 11.395 -9.657 -11.316 1.00 89.75 83 SER A CA 1
ATOM 669 C C . SER A 1 83 ? 11.021 -8.179 -11.491 1.00 89.75 83 SER A C 1
ATOM 671 O O . SER A 1 83 ? 11.076 -7.407 -10.528 1.00 89.75 83 SER A O 1
ATOM 673 N N . ILE A 1 84 ? 10.597 -7.786 -12.695 1.00 92.81 84 ILE A N 1
ATOM 674 C CA . ILE A 1 84 ? 10.144 -6.426 -13.015 1.00 92.81 84 ILE A CA 1
ATOM 675 C C . ILE A 1 84 ? 8.735 -6.212 -12.461 1.00 92.81 84 ILE A C 1
ATOM 677 O O . ILE A 1 84 ? 8.449 -5.163 -11.885 1.00 92.81 84 ILE A O 1
ATOM 681 N N . ALA A 1 85 ? 7.858 -7.213 -12.567 1.00 89.88 85 ALA A N 1
ATOM 682 C CA . ALA A 1 85 ? 6.524 -7.166 -11.977 1.00 89.88 85 ALA A CA 1
ATOM 683 C C . ALA A 1 85 ? 6.592 -6.993 -10.448 1.00 89.88 85 ALA A C 1
ATOM 685 O O . ALA A 1 85 ? 5.917 -6.125 -9.887 1.00 89.88 85 ALA A O 1
ATOM 686 N N . LEU A 1 86 ? 7.467 -7.744 -9.771 1.00 88.94 86 LEU A N 1
ATOM 687 C CA . LEU A 1 86 ? 7.727 -7.603 -8.340 1.00 88.94 86 LEU A CA 1
ATOM 688 C C . LEU A 1 86 ? 8.247 -6.201 -8.009 1.00 88.94 86 LEU A C 1
ATOM 690 O O . LEU A 1 86 ? 7.724 -5.542 -7.107 1.00 88.94 86 LEU A O 1
ATOM 694 N N . ARG A 1 87 ? 9.234 -5.695 -8.759 1.00 92.69 87 ARG A N 1
ATOM 695 C CA . ARG A 1 87 ? 9.766 -4.344 -8.537 1.00 92.69 87 ARG A CA 1
ATOM 696 C C . ARG A 1 87 ? 8.713 -3.263 -8.758 1.00 92.69 87 ARG A C 1
ATOM 698 O O . ARG A 1 87 ? 8.660 -2.301 -7.987 1.00 92.69 87 ARG A O 1
ATOM 705 N N . GLN A 1 88 ? 7.821 -3.442 -9.728 1.00 92.50 88 GLN A N 1
ATOM 706 C CA . GLN A 1 88 ? 6.682 -2.558 -9.934 1.00 92.50 88 GLN A CA 1
ATOM 707 C C . GLN A 1 88 ? 5.781 -2.523 -8.699 1.00 92.50 88 GLN A C 1
ATOM 709 O O . GLN A 1 88 ? 5.404 -1.437 -8.257 1.00 92.50 88 GLN A O 1
ATOM 714 N N . ARG A 1 89 ? 5.461 -3.682 -8.109 1.00 90.19 89 ARG A N 1
ATOM 715 C CA . ARG A 1 89 ? 4.665 -3.759 -6.873 1.00 90.19 89 ARG A CA 1
ATOM 716 C C . ARG A 1 89 ? 5.368 -3.081 -5.700 1.00 90.19 89 ARG A C 1
ATOM 718 O O . ARG A 1 89 ? 4.738 -2.294 -4.999 1.00 90.19 89 ARG A O 1
ATOM 725 N N . ILE A 1 90 ? 6.675 -3.295 -5.530 1.00 93.44 90 ILE A N 1
ATOM 726 C CA . ILE A 1 90 ? 7.466 -2.621 -4.486 1.00 93.44 90 ILE A CA 1
ATOM 727 C C . ILE A 1 90 ? 7.428 -1.104 -4.692 1.00 93.44 90 ILE A C 1
ATOM 729 O O . ILE A 1 90 ? 7.226 -0.354 -3.737 1.00 93.44 90 ILE A O 1
ATOM 733 N N . CYS A 1 91 ? 7.564 -0.636 -5.935 1.00 94.69 91 CYS A N 1
ATOM 734 C CA . CYS A 1 91 ? 7.479 0.782 -6.276 1.00 94.69 91 CYS A CA 1
ATOM 735 C C . CYS A 1 91 ? 6.104 1.360 -5.924 1.00 94.69 91 CYS A C 1
ATOM 737 O O . CYS A 1 91 ? 6.019 2.410 -5.283 1.00 94.69 91 CYS A O 1
ATOM 739 N N . ARG A 1 92 ? 5.022 0.661 -6.284 1.00 91.62 92 ARG A N 1
ATOM 740 C CA . ARG A 1 92 ? 3.649 1.052 -5.932 1.00 91.62 92 ARG A CA 1
ATOM 741 C C . ARG A 1 92 ? 3.463 1.124 -4.426 1.00 91.62 92 ARG A C 1
ATOM 743 O O . ARG A 1 92 ? 3.086 2.178 -3.925 1.00 91.62 92 ARG A O 1
ATOM 750 N N . PHE A 1 93 ? 3.800 0.062 -3.700 1.00 92.31 93 PHE A N 1
ATOM 751 C CA . PHE A 1 93 ? 3.678 0.034 -2.246 1.00 92.31 93 PHE A CA 1
ATOM 752 C C . PHE A 1 93 ? 4.492 1.147 -1.579 1.00 92.31 93 PHE A C 1
ATOM 754 O O . PHE A 1 93 ? 3.968 1.866 -0.735 1.00 92.31 93 PHE A O 1
ATOM 761 N N . THR A 1 94 ? 5.736 1.363 -2.015 1.00 93.88 94 THR A N 1
ATOM 762 C CA . THR A 1 94 ? 6.611 2.425 -1.491 1.00 93.88 94 THR A CA 1
ATOM 763 C C . THR A 1 94 ? 6.005 3.811 -1.717 1.00 93.88 94 THR A C 1
ATOM 765 O O . THR A 1 94 ? 6.004 4.644 -0.812 1.00 93.88 94 THR A O 1
ATOM 768 N N . THR A 1 95 ? 5.450 4.068 -2.906 1.00 92.94 95 THR A N 1
ATOM 769 C CA . THR A 1 95 ? 4.808 5.358 -3.224 1.00 92.94 95 THR A CA 1
ATOM 770 C C . THR A 1 95 ? 3.520 5.579 -2.431 1.00 92.94 95 THR A C 1
ATOM 772 O O . THR A 1 95 ? 3.301 6.684 -1.932 1.00 92.94 95 THR A O 1
ATOM 775 N N . VAL A 1 96 ? 2.724 4.530 -2.208 1.00 91.25 96 VAL A N 1
ATOM 776 C CA . VAL A 1 96 ? 1.532 4.594 -1.353 1.00 91.25 96 VAL A CA 1
ATOM 777 C C . VAL A 1 96 ? 1.925 4.846 0.101 1.00 91.25 96 VAL A C 1
ATOM 779 O O . VAL A 1 96 ? 1.422 5.782 0.715 1.00 91.25 96 VAL A O 1
ATOM 782 N N . LEU A 1 97 ? 2.870 4.073 0.636 1.00 90.56 97 LEU A N 1
ATOM 783 C CA . LEU A 1 97 ? 3.284 4.164 2.032 1.00 90.56 97 LEU A CA 1
ATOM 784 C C . LEU A 1 97 ? 3.927 5.516 2.362 1.00 90.56 97 LEU A C 1
ATOM 786 O O . LEU A 1 97 ? 3.644 6.097 3.405 1.00 90.56 97 LEU A O 1
ATOM 790 N N . LEU A 1 98 ? 4.797 6.025 1.484 1.00 90.62 98 LEU A N 1
ATOM 791 C CA . LEU A 1 98 ? 5.612 7.207 1.778 1.00 90.62 98 LEU A CA 1
ATOM 792 C C . LEU A 1 98 ? 5.025 8.516 1.253 1.00 90.62 98 LEU A C 1
ATOM 794 O O . LEU A 1 98 ? 5.312 9.565 1.830 1.00 90.62 98 LEU A O 1
ATOM 798 N N . ARG A 1 99 ? 4.247 8.478 0.165 1.00 88.38 99 ARG A N 1
ATOM 799 C CA . ARG A 1 99 ? 3.701 9.671 -0.508 1.00 88.38 99 ARG A CA 1
ATOM 800 C C . ARG A 1 99 ? 2.191 9.627 -0.716 1.00 88.38 99 ARG A C 1
ATOM 802 O O . ARG A 1 99 ? 1.646 10.592 -1.248 1.00 88.38 99 ARG A O 1
ATOM 809 N N . ARG A 1 100 ? 1.509 8.557 -0.286 1.00 89.75 100 ARG A N 1
ATOM 810 C CA . ARG A 1 100 ? 0.044 8.435 -0.345 1.00 89.75 100 ARG A CA 1
ATOM 811 C C . ARG A 1 100 ? -0.506 8.546 -1.774 1.00 89.75 100 ARG A C 1
ATOM 813 O O . ARG A 1 100 ? -1.617 9.027 -1.975 1.00 89.75 100 ARG A O 1
ATOM 820 N N . LEU A 1 101 ? 0.270 8.100 -2.767 1.00 90.19 101 LEU A N 1
ATOM 821 C CA . LEU A 1 101 ? -0.046 8.134 -4.203 1.00 90.19 101 LEU A CA 1
ATOM 822 C C . LEU A 1 101 ? 0.286 6.786 -4.850 1.00 90.19 101 LEU A C 1
ATOM 824 O O . LEU A 1 101 ? 1.198 6.100 -4.400 1.00 90.19 101 LEU A O 1
ATOM 828 N N . ASP A 1 102 ? -0.383 6.445 -5.952 1.00 87.50 102 ASP A N 1
ATOM 829 C CA . ASP A 1 102 ? 0.030 5.323 -6.809 1.00 87.50 102 ASP A CA 1
ATOM 830 C C . ASP A 1 102 ? 0.811 5.854 -8.018 1.00 87.50 102 ASP A C 1
ATOM 832 O O . ASP A 1 102 ? 0.221 6.352 -8.977 1.00 87.50 102 ASP A O 1
ATOM 836 N N . ALA A 1 103 ? 2.143 5.734 -8.006 1.00 85.81 103 ALA A N 1
ATOM 837 C CA . ALA A 1 103 ? 2.975 6.229 -9.108 1.00 85.81 103 ALA A CA 1
ATOM 838 C C . ALA A 1 103 ? 2.720 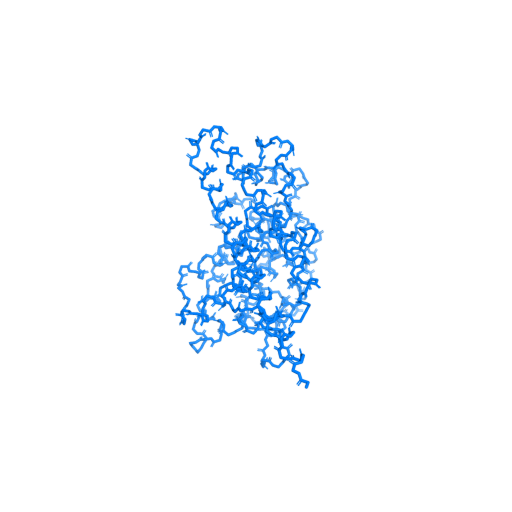5.525 -10.452 1.00 85.81 103 ALA A C 1
ATOM 840 O O . ALA A 1 103 ? 3.074 6.067 -11.496 1.00 85.81 103 ALA A O 1
ATOM 841 N N . THR A 1 104 ? 2.084 4.352 -10.460 1.00 83.81 104 THR A N 1
ATOM 842 C CA . THR A 1 104 ? 1.755 3.613 -11.691 1.00 83.81 104 THR A CA 1
ATOM 843 C C . THR A 1 104 ? 0.354 3.918 -12.228 1.00 83.81 104 THR A C 1
ATOM 845 O O . THR A 1 104 ? 0.007 3.492 -13.334 1.00 83.81 104 THR A O 1
ATOM 848 N N . SER A 1 105 ? -0.446 4.667 -11.463 1.00 85.19 105 SER A N 1
ATOM 849 C CA . SER A 1 105 ? -1.773 5.128 -11.859 1.00 85.19 105 SER A CA 1
ATOM 850 C C . SER A 1 105 ? -1.679 6.433 -12.651 1.00 85.19 105 SER A C 1
ATOM 852 O O . SER A 1 105 ? -1.062 7.377 -12.159 1.00 85.19 105 SER A O 1
ATOM 854 N N . PRO A 1 106 ? -2.315 6.564 -13.831 1.00 80.69 106 PRO A N 1
ATOM 855 C CA . PRO A 1 106 ? -2.232 7.778 -14.652 1.00 80.69 106 PRO A CA 1
ATOM 856 C C . PRO A 1 106 ? -2.621 9.071 -13.922 1.00 80.69 106 PRO A C 1
ATOM 858 O O . PRO A 1 106 ? -2.115 10.142 -14.237 1.00 80.69 106 PRO A O 1
ATOM 861 N N . THR A 1 107 ? -3.507 8.962 -12.936 1.00 79.62 107 THR A N 1
ATOM 862 C CA . THR A 1 107 ? -4.031 10.076 -12.135 1.00 79.62 107 THR A CA 1
ATOM 863 C C . THR A 1 107 ? -3.419 10.141 -10.737 1.00 79.62 107 THR A C 1
ATOM 865 O O . THR A 1 107 ? -3.865 10.934 -9.917 1.00 79.62 107 THR A O 1
ATOM 868 N N . PHE A 1 108 ? -2.436 9.287 -10.433 1.00 80.12 108 PHE A N 1
ATOM 869 C CA . PHE A 1 108 ? -1.881 9.058 -9.094 1.00 80.12 108 PHE A CA 1
ATOM 870 C C . PHE A 1 108 ? -2.902 8.658 -8.014 1.00 80.12 108 PHE A C 1
ATOM 872 O O . PHE A 1 108 ? -2.573 8.590 -6.828 1.00 80.12 108 PHE A O 1
ATOM 879 N N . THR A 1 109 ? -4.134 8.344 -8.412 1.00 75.81 109 THR A N 1
ATOM 880 C CA . THR A 1 109 ? -5.194 7.862 -7.528 1.00 75.81 109 THR A CA 1
ATOM 881 C C . THR A 1 109 ? -5.239 6.345 -7.537 1.00 75.81 109 THR A C 1
ATOM 883 O O . THR A 1 109 ? -4.894 5.711 -8.536 1.00 75.81 109 THR A O 1
ATOM 886 N N . ARG A 1 110 ? -5.744 5.753 -6.457 1.00 72.56 110 ARG A N 1
ATOM 887 C CA . ARG A 1 110 ? -5.976 4.314 -6.382 1.00 72.56 110 ARG A CA 1
ATOM 888 C C . ARG A 1 110 ? -7.468 4.004 -6.366 1.00 72.56 110 ARG A C 1
ATOM 890 O O . ARG A 1 110 ? -8.238 4.715 -5.732 1.00 72.56 110 ARG A O 1
ATOM 897 N N . ALA A 1 111 ? -7.865 2.949 -7.074 1.00 61.62 111 ALA A N 1
ATOM 898 C CA . ALA A 1 111 ? -9.202 2.387 -6.942 1.00 61.62 111 ALA A CA 1
ATOM 899 C C . ALA A 1 111 ? -9.251 1.514 -5.680 1.00 61.62 111 ALA A C 1
ATOM 901 O O . ALA A 1 111 ? -8.400 0.638 -5.514 1.00 61.62 111 ALA A O 1
ATOM 902 N N . SER A 1 112 ? -10.231 1.746 -4.806 1.00 62.16 112 SER A N 1
ATOM 903 C CA . SER A 1 112 ? -10.462 0.884 -3.646 1.00 62.16 112 SER A CA 1
ATOM 904 C C . SER A 1 112 ? -10.984 -0.478 -4.117 1.00 62.16 112 SER A C 1
ATOM 906 O O . SER A 1 112 ? -11.958 -0.550 -4.868 1.00 62.16 112 SER A O 1
ATOM 908 N N . GLN A 1 113 ? -10.305 -1.559 -3.727 1.00 61.38 113 GLN A N 1
ATOM 909 C CA . GLN A 1 113 ? -10.611 -2.936 -4.152 1.00 61.38 113 GLN A CA 1
ATOM 910 C C . GLN A 1 113 ? -10.789 -3.904 -2.968 1.00 61.38 113 GLN A C 1
ATOM 912 O O . GLN A 1 113 ? -10.822 -5.116 -3.163 1.00 61.38 113 GLN A O 1
ATOM 917 N N . SER A 1 114 ? -10.907 -3.402 -1.736 1.00 63.84 114 SER A N 1
ATOM 918 C CA . SER A 1 114 ? -11.008 -4.223 -0.518 1.00 63.84 114 SER A CA 1
ATOM 919 C C . SER A 1 114 ? -12.350 -4.966 -0.401 1.00 63.84 114 SER A C 1
ATOM 921 O O . SER A 1 114 ? -12.395 -6.111 0.044 1.00 63.84 114 SER A O 1
ATOM 923 N N . SER A 1 115 ? -13.445 -4.365 -0.877 1.00 73.19 115 SER A N 1
ATOM 924 C CA . SER A 1 115 ? -14.811 -4.858 -0.629 1.00 73.19 115 SER A CA 1
ATOM 925 C C . SER A 1 115 ? -15.137 -6.277 -1.154 1.00 73.19 115 SER A C 1
ATOM 927 O O . SER A 1 115 ? -15.782 -7.038 -0.425 1.00 73.19 115 SER A O 1
ATOM 929 N N . PRO A 1 116 ? -14.747 -6.703 -2.377 1.00 84.12 116 PRO A N 1
ATOM 930 C CA . PRO A 1 116 ? -15.044 -8.058 -2.856 1.00 84.12 116 PRO A CA 1
ATOM 931 C C . PRO A 1 116 ? -14.334 -9.152 -2.051 1.00 84.12 116 PRO A C 1
ATOM 933 O O . PRO A 1 116 ? -14.966 -10.140 -1.679 1.00 84.12 116 PRO A O 1
ATOM 936 N N . ARG A 1 117 ? -13.050 -8.946 -1.730 1.00 86.25 117 ARG A N 1
ATOM 937 C CA . ARG A 1 117 ? -12.240 -9.902 -0.963 1.00 86.25 117 ARG A CA 1
ATOM 938 C C . ARG A 1 117 ? -12.769 -10.065 0.457 1.00 86.25 117 ARG A C 1
ATOM 940 O O . ARG A 1 117 ? -12.968 -11.189 0.910 1.00 86.25 117 ARG A O 1
ATOM 947 N N . THR A 1 118 ? -13.075 -8.954 1.126 1.00 88.25 118 THR A N 1
ATOM 948 C CA . THR A 1 118 ? -13.688 -8.954 2.460 1.00 88.25 118 THR A CA 1
ATOM 949 C C . THR A 1 118 ? -14.963 -9.789 2.496 1.00 88.25 118 THR A C 1
ATOM 951 O O . THR A 1 118 ? -15.125 -10.632 3.375 1.00 88.25 118 THR A O 1
ATOM 954 N N . ARG A 1 119 ? -15.847 -9.624 1.502 1.00 87.12 119 ARG A N 1
ATOM 955 C CA . ARG A 1 119 ? -17.073 -10.429 1.398 1.00 87.12 119 ARG A CA 1
ATOM 956 C C . ARG A 1 119 ? -16.785 -11.916 1.187 1.00 87.12 119 ARG A C 1
ATOM 958 O O . ARG A 1 119 ? -17.451 -12.738 1.809 1.00 87.12 119 ARG A O 1
ATOM 965 N N . ALA A 1 120 ? -15.812 -12.261 0.344 1.00 87.19 120 ALA A N 1
ATOM 966 C CA . ALA A 1 120 ? -15.433 -13.653 0.099 1.00 87.19 120 ALA A CA 1
ATOM 967 C C . ALA A 1 120 ? -14.887 -14.330 1.370 1.00 87.19 120 ALA A C 1
ATOM 969 O O . ALA A 1 120 ? -15.337 -15.415 1.734 1.00 87.19 120 ALA A O 1
ATOM 970 N N . TRP A 1 121 ? -13.986 -13.656 2.089 1.00 88.31 121 TRP A N 1
ATOM 971 C CA . TRP A 1 121 ? -13.422 -14.150 3.347 1.00 88.31 121 TRP A CA 1
ATOM 972 C C . TRP A 1 121 ? -14.498 -14.348 4.429 1.00 88.31 121 TRP A C 1
ATOM 974 O O . TRP A 1 121 ? -14.598 -15.432 5.006 1.00 88.31 121 TRP A O 1
ATOM 984 N N . LEU A 1 122 ? -15.362 -13.347 4.649 1.00 87.88 122 LEU A N 1
ATOM 985 C CA . LEU A 1 122 ? -16.461 -13.428 5.623 1.00 87.88 122 LEU A CA 1
ATOM 986 C C . LEU A 1 122 ? -17.444 -14.553 5.278 1.00 87.88 122 LEU A C 1
ATOM 988 O O . LEU A 1 122 ? -17.814 -15.354 6.138 1.00 87.88 122 LEU A O 1
ATOM 992 N N . SER A 1 123 ? -17.815 -14.667 3.998 1.00 87.38 123 SER A N 1
ATOM 993 C CA . SER A 1 123 ? -18.708 -15.722 3.516 1.00 87.38 123 SER A CA 1
ATOM 994 C C . SER A 1 123 ? -18.123 -17.116 3.742 1.00 87.38 123 SER A C 1
ATOM 996 O O . SER A 1 123 ? -18.849 -18.007 4.186 1.00 87.38 123 SER A O 1
ATOM 998 N N . ARG A 1 124 ? -16.817 -17.302 3.506 1.00 85.19 124 ARG A N 1
ATOM 999 C CA . ARG A 1 124 ? -16.123 -18.568 3.776 1.00 85.19 124 ARG A CA 1
ATOM 1000 C C . ARG A 1 124 ? -16.181 -18.943 5.256 1.00 85.19 124 ARG A C 1
ATOM 1002 O O . ARG A 1 124 ? -16.430 -20.106 5.569 1.00 85.19 124 ARG A O 1
ATOM 1009 N N . ARG A 1 125 ? -15.978 -17.976 6.155 1.00 82.75 125 ARG A N 1
ATOM 1010 C CA . ARG A 1 125 ? -16.051 -18.199 7.611 1.00 82.75 125 ARG A CA 1
ATOM 1011 C C . ARG A 1 125 ? -17.480 -18.277 8.147 1.00 82.75 125 ARG A C 1
ATOM 1013 O O . ARG A 1 125 ? -17.667 -18.663 9.292 1.00 82.75 125 ARG A O 1
ATOM 1020 N N . ARG A 1 126 ? -18.487 -17.972 7.318 1.00 84.62 126 ARG A N 1
ATOM 1021 C CA . ARG A 1 126 ? -19.901 -17.857 7.718 1.00 84.62 126 ARG A CA 1
ATOM 1022 C C . ARG A 1 126 ? -20.107 -16.841 8.849 1.00 84.62 126 ARG A C 1
ATOM 1024 O O . ARG A 1 126 ? -21.010 -17.009 9.660 1.00 84.62 126 ARG A O 1
ATOM 1031 N N . ALA A 1 127 ? -19.280 -15.800 8.875 1.00 82.19 127 ALA A N 1
ATOM 1032 C CA . ALA A 1 127 ? -19.356 -14.715 9.842 1.00 82.19 127 ALA A CA 1
ATOM 1033 C C . ALA A 1 127 ? -19.931 -13.462 9.170 1.00 82.19 127 ALA A C 1
ATOM 1035 O O . ALA A 1 127 ? -19.652 -13.197 7.997 1.00 82.19 127 ALA A O 1
ATOM 1036 N N . SER A 1 128 ? -20.723 -12.673 9.898 1.00 82.44 128 SER A N 1
ATOM 1037 C CA . SER A 1 128 ? -21.224 -11.385 9.397 1.00 82.44 128 SER A CA 1
ATOM 1038 C C . SER A 1 128 ? -20.166 -10.279 9.477 1.00 82.44 128 SER A C 1
ATOM 1040 O O . SER A 1 128 ? -20.200 -9.317 8.708 1.00 82.44 128 SER A O 1
ATOM 1042 N N . ASN A 1 129 ? -19.211 -10.418 10.398 1.00 83.25 129 ASN A N 1
ATOM 1043 C CA . ASN A 1 129 ? -18.110 -9.489 10.618 1.00 83.25 129 ASN A CA 1
ATOM 1044 C C . ASN A 1 129 ? -16.918 -10.197 11.291 1.00 83.25 129 ASN A C 1
ATOM 1046 O O . ASN A 1 129 ? -17.050 -11.314 11.789 1.00 83.25 129 ASN A O 1
ATOM 1050 N N . VAL A 1 130 ? -15.755 -9.541 11.305 1.00 83.31 130 VAL A N 1
ATOM 1051 C CA . VAL A 1 130 ? -14.509 -10.115 11.847 1.00 83.31 130 VAL A CA 1
ATOM 1052 C C . VAL A 1 130 ? -14.519 -10.311 13.368 1.00 83.31 130 VAL A C 1
ATOM 1054 O O . VAL A 1 130 ? -13.722 -11.099 13.858 1.00 83.31 130 VAL A O 1
ATOM 1057 N N . ILE A 1 131 ? -15.396 -9.624 14.112 1.00 78.69 131 ILE A N 1
ATOM 1058 C CA . ILE A 1 131 ? -15.500 -9.755 15.577 1.00 78.69 131 ILE A CA 1
ATOM 1059 C C . ILE A 1 131 ? -16.350 -10.970 15.954 1.00 78.69 131 ILE A C 1
ATOM 1061 O O . ILE A 1 131 ? -15.997 -11.706 16.869 1.00 78.69 131 ILE A O 1
ATOM 1065 N N . GLU A 1 132 ? -17.447 -11.223 15.236 1.00 73.25 132 GLU A N 1
ATOM 1066 C CA . GLU A 1 132 ? -18.322 -12.376 15.488 1.00 73.25 132 GLU A CA 1
ATOM 1067 C C . GLU A 1 132 ? -17.527 -13.687 15.465 1.00 73.25 132 GLU A C 1
ATOM 1069 O O . GLU A 1 132 ? -17.657 -14.503 16.375 1.00 73.25 132 GLU A O 1
ATOM 1074 N N . ASP A 1 133 ? -16.617 -13.814 14.497 1.00 63.28 133 ASP A N 1
ATOM 1075 C CA . ASP A 1 133 ? -15.702 -14.944 14.351 1.00 63.28 133 ASP A CA 1
ATOM 1076 C C . ASP A 1 133 ? -14.838 -15.183 15.612 1.00 63.28 133 ASP A C 1
ATOM 1078 O O . ASP A 1 133 ? -14.678 -16.335 16.017 1.00 63.28 133 ASP A O 1
ATOM 1082 N N . LEU A 1 134 ? -14.407 -14.124 16.318 1.00 61.47 134 LEU A N 1
ATOM 1083 C CA . LEU A 1 134 ? -13.658 -14.209 17.587 1.00 61.47 134 LEU A CA 1
ATOM 1084 C C . LEU A 1 134 ? -14.501 -14.784 18.737 1.00 61.47 134 LEU A C 1
ATOM 1086 O O . LEU A 1 134 ? -13.985 -15.472 19.617 1.00 61.47 134 LEU A O 1
ATOM 1090 N N . THR A 1 135 ? -15.806 -14.505 18.731 1.00 56.09 135 THR A N 1
ATOM 1091 C CA . THR A 1 135 ? -16.743 -14.858 19.816 1.00 56.09 135 THR A CA 1
ATOM 1092 C C . THR A 1 135 ? -17.441 -16.214 19.629 1.00 56.09 135 THR A C 1
ATOM 1094 O O . THR A 1 135 ? -18.129 -16.695 20.533 1.00 56.09 135 THR A O 1
ATOM 1097 N N . SER A 1 136 ? -17.228 -16.871 18.482 1.00 50.75 136 SER A N 1
ATOM 1098 C CA . SER A 1 136 ? -17.907 -18.104 18.030 1.00 50.75 136 SER A CA 1
ATOM 1099 C C . SER A 1 136 ? -17.668 -19.364 18.877 1.00 50.75 136 SER A C 1
ATOM 1101 O O . SER A 1 136 ? -18.178 -20.434 18.547 1.00 50.75 136 SER A O 1
ATOM 1103 N N . SER A 1 137 ? -16.916 -19.282 19.976 1.00 47.38 137 SER A N 1
ATOM 1104 C CA . SER A 1 137 ? -16.911 -20.328 21.010 1.00 47.38 137 SER A CA 1
ATOM 1105 C C . SER A 1 137 ? -18.214 -20.354 21.830 1.00 47.38 137 SER A C 1
ATOM 1107 O O . SER A 1 137 ? -18.428 -21.277 22.617 1.00 47.38 137 SER A O 1
ATOM 1109 N N . SER A 1 138 ? -19.110 -19.385 21.613 1.00 39.88 138 SER A N 1
ATOM 1110 C CA . SER A 1 138 ? -20.454 -19.316 22.193 1.00 39.88 138 SER A CA 1
ATOM 1111 C C . SER A 1 138 ? -21.539 -19.557 21.127 1.00 39.88 138 SER A C 1
ATOM 1113 O O . SER A 1 138 ? -21.358 -19.160 19.976 1.00 39.88 138 SER A O 1
ATOM 1115 N N . PRO A 1 139 ? -22.674 -20.204 21.468 1.00 37.41 139 PRO A N 1
ATOM 1116 C CA . PRO A 1 139 ? -23.716 -20.542 20.497 1.00 37.41 139 PRO A CA 1
ATOM 1117 C C . PRO A 1 139 ? -24.283 -19.287 19.810 1.00 37.41 139 PRO A C 1
ATOM 1119 O O . PRO A 1 139 ? -24.349 -18.230 20.447 1.00 37.41 139 PRO A O 1
ATOM 1122 N N . PRO A 1 140 ? -24.727 -19.395 18.539 1.00 42.38 140 PRO A N 1
ATOM 1123 C CA . PRO A 1 140 ? -25.197 -18.258 17.758 1.00 42.38 140 PRO A CA 1
ATOM 1124 C C . PRO A 1 140 ? -26.376 -17.600 18.471 1.00 42.38 140 PRO A C 1
ATOM 1126 O O . PRO A 1 140 ? -27.469 -18.159 18.581 1.00 42.38 140 PRO A O 1
ATOM 1129 N N . SER A 1 141 ? -26.137 -16.401 18.991 1.00 39.31 141 SER A N 1
ATOM 1130 C CA . SER A 1 141 ? -27.181 -15.555 19.548 1.00 39.31 141 SER A CA 1
ATOM 1131 C C . SER A 1 141 ? -28.070 -15.116 18.388 1.00 39.31 141 SER A C 1
ATOM 1133 O O . SER A 1 141 ? -27.630 -14.379 17.516 1.00 39.31 141 SER A O 1
ATOM 1135 N N . SER A 1 142 ? -29.332 -15.542 18.378 1.00 36.69 142 SER A N 1
ATOM 1136 C CA . SER A 1 142 ? -30.349 -15.212 17.365 1.00 36.69 142 SER A CA 1
ATOM 1137 C C . SER A 1 142 ? -30.784 -13.736 17.359 1.00 36.69 142 SER A C 1
ATOM 1139 O O . SER A 1 142 ? -31.844 -13.399 16.832 1.00 36.69 142 SER A O 1
ATOM 1141 N N . ALA A 1 143 ? -30.005 -12.854 17.983 1.00 38.59 143 ALA A N 1
ATOM 1142 C CA . ALA A 1 143 ? -30.217 -11.422 17.933 1.00 38.59 143 ALA A CA 1
ATOM 1143 C C . ALA A 1 143 ? -29.423 -10.884 16.736 1.00 38.59 143 ALA A C 1
ATOM 1145 O O . ALA A 1 143 ? -28.204 -11.062 16.713 1.00 38.59 143 ALA A O 1
ATOM 1146 N N . PRO A 1 144 ? -30.062 -10.241 15.743 1.00 36.09 144 PRO A N 1
ATOM 1147 C CA . PRO A 1 144 ? -29.309 -9.550 14.713 1.00 36.09 144 PRO A CA 1
ATOM 1148 C C . PRO A 1 144 ? -28.447 -8.502 15.420 1.00 36.09 144 PRO A C 1
ATOM 1150 O O . PRO A 1 144 ? -28.989 -7.600 16.060 1.00 36.09 144 PRO A O 1
ATOM 1153 N N . ILE A 1 145 ? -27.118 -8.599 15.316 1.00 43.69 145 ILE A N 1
ATOM 1154 C CA . ILE A 1 145 ? -26.223 -7.483 15.649 1.00 43.69 145 ILE A CA 1
ATOM 1155 C C . ILE A 1 145 ? -26.377 -6.462 14.515 1.00 43.69 145 ILE A C 1
ATOM 1157 O O . ILE A 1 145 ? -25.502 -6.240 13.688 1.00 43.69 145 ILE A O 1
ATOM 1161 N N . ALA A 1 146 ? -27.570 -5.882 14.433 1.00 36.53 146 ALA A N 1
ATOM 1162 C CA . ALA A 1 146 ? -27.875 -4.705 13.654 1.00 36.53 146 ALA A CA 1
ATOM 1163 C C . ALA A 1 146 ? -27.626 -3.497 14.557 1.00 36.53 146 ALA A C 1
ATOM 1165 O O . ALA A 1 146 ? -28.543 -2.757 14.894 1.00 36.53 146 ALA A O 1
ATOM 1166 N N . CYS A 1 147 ? -26.381 -3.308 14.988 1.00 40.97 147 CYS A N 1
ATOM 1167 C CA . CYS A 1 147 ? -25.968 -1.974 15.384 1.00 40.97 147 CYS A CA 1
ATOM 1168 C C . CYS A 1 147 ? -25.454 -1.293 14.120 1.00 40.97 147 CYS A C 1
ATOM 1170 O O . CYS A 1 147 ? -24.302 -1.434 13.720 1.00 40.97 147 CYS A O 1
ATOM 1172 N N . GLU A 1 148 ? -26.352 -0.586 13.439 1.00 43.84 148 GLU A N 1
ATOM 1173 C CA . GLU A 1 148 ? -25.970 0.399 12.436 1.00 43.84 148 GLU A CA 1
ATOM 1174 C C . GLU A 1 148 ? -25.172 1.505 13.138 1.00 43.84 148 GLU A C 1
ATOM 1176 O O . GLU A 1 148 ? -25.727 2.493 13.622 1.00 43.84 148 GLU A O 1
ATOM 1181 N N . PHE A 1 149 ? -23.850 1.345 13.222 1.00 53.12 149 PHE A N 1
ATOM 1182 C CA . PHE A 1 149 ? -22.956 2.382 13.736 1.00 53.12 149 PHE A CA 1
ATOM 1183 C C . PHE A 1 149 ? -22.828 3.497 12.690 1.00 53.12 149 PHE A C 1
ATOM 1185 O O . PHE A 1 149 ? -21.881 3.580 11.907 1.00 53.12 149 PHE A O 1
ATOM 1192 N N . SER A 1 150 ? -23.873 4.319 12.617 1.00 53.19 150 SER A N 1
ATOM 1193 C CA . SER A 1 150 ? -24.092 5.331 11.579 1.00 53.19 150 SER A CA 1
ATOM 1194 C C . SER A 1 150 ? -23.267 6.613 11.773 1.00 53.19 150 SER A C 1
ATOM 1196 O O . SER A 1 150 ? -23.242 7.482 10.886 1.00 53.19 150 SER A O 1
ATOM 1198 N N . GLN A 1 151 ? -22.560 6.741 12.901 1.00 58.25 151 GLN A N 1
ATOM 1199 C CA . GLN A 1 151 ? -21.792 7.931 13.272 1.00 58.25 151 GLN A CA 1
ATOM 1200 C C . GLN A 1 151 ? -20.302 7.627 13.452 1.00 58.25 151 GLN A C 1
ATOM 1202 O O . GLN A 1 151 ? -19.912 6.530 13.839 1.00 58.25 151 GLN A O 1
ATOM 1207 N N . THR A 1 152 ? -19.468 8.607 13.094 1.00 63.62 152 THR A N 1
ATOM 1208 C CA . THR A 1 152 ? -18.015 8.531 13.268 1.00 63.62 152 THR A CA 1
ATOM 1209 C C . THR A 1 152 ? -17.697 8.646 14.758 1.00 63.62 152 THR A C 1
ATOM 1211 O O . THR A 1 152 ? -18.290 9.504 15.413 1.00 63.62 152 THR A O 1
ATOM 1214 N N . PRO A 1 153 ? -16.751 7.865 15.307 1.00 65.88 153 PRO A N 1
ATOM 1215 C CA . PRO A 1 153 ? -16.430 7.943 16.733 1.00 65.88 153 PRO A CA 1
ATOM 1216 C C . PRO A 1 153 ? -15.809 9.288 17.146 1.00 65.88 153 PRO A C 1
ATOM 1218 O O . PRO A 1 153 ? -15.815 9.637 18.321 1.00 65.88 153 PRO A O 1
ATOM 1221 N N . PHE A 1 154 ? -15.312 10.076 16.186 1.00 78.00 154 PHE A N 1
ATOM 1222 C CA . PHE A 1 154 ? -14.636 11.348 16.434 1.00 78.00 154 PHE A CA 1
ATOM 1223 C C . PHE A 1 154 ? -15.375 12.530 15.804 1.00 78.00 154 PHE A C 1
ATOM 1225 O O . PHE A 1 154 ? -15.960 12.417 14.723 1.00 78.00 154 PHE A O 1
ATOM 1232 N N . SER A 1 155 ? -15.299 13.692 16.462 1.00 83.56 155 SER A N 1
ATOM 1233 C CA . SER A 1 155 ? -15.819 14.948 15.914 1.00 83.56 155 SER A CA 1
ATOM 1234 C C . SER A 1 155 ? -14.993 15.422 14.702 1.00 83.56 155 SER A C 1
ATOM 1236 O O . SER A 1 155 ? -13.787 15.163 14.644 1.00 83.56 155 SER A O 1
ATOM 1238 N N . PRO A 1 156 ? -15.575 16.195 13.761 1.00 86.50 156 PRO A N 1
ATOM 1239 C CA . PRO A 1 156 ? -14.843 16.711 12.598 1.00 86.50 156 PRO A CA 1
ATOM 1240 C C . PRO A 1 156 ? -13.591 17.528 12.950 1.00 86.50 156 PRO A C 1
ATOM 1242 O O . PRO A 1 156 ? -12.607 17.510 12.213 1.00 86.50 156 PRO A O 1
ATOM 1245 N N . LEU A 1 157 ? -13.606 18.233 14.089 1.00 87.94 157 LEU A N 1
ATOM 1246 C CA . LEU A 1 157 ? -12.456 19.000 14.571 1.00 87.94 157 LEU A CA 1
ATOM 1247 C C . LEU A 1 157 ? -11.287 18.083 14.963 1.00 87.94 157 LEU A C 1
ATOM 1249 O O . LEU A 1 157 ? -10.141 18.371 14.621 1.00 87.94 157 LEU A O 1
ATOM 1253 N N . VAL A 1 158 ? -11.583 16.974 15.648 1.00 86.75 158 VAL A N 1
ATOM 1254 C CA . VAL A 1 158 ? -10.584 15.973 16.056 1.00 86.75 158 VAL A CA 1
ATOM 1255 C C . VAL A 1 158 ? -10.016 15.254 14.835 1.00 86.75 158 VAL A C 1
ATOM 1257 O O . VAL A 1 158 ? -8.798 15.160 14.710 1.00 86.75 158 VAL A O 1
ATOM 1260 N N . LEU A 1 159 ? -10.866 14.846 13.885 1.00 87.00 159 LEU A N 1
ATOM 1261 C CA . LEU A 1 159 ? -10.425 14.224 12.628 1.00 87.00 159 LEU A CA 1
ATOM 1262 C C . LEU A 1 159 ? -9.446 15.120 11.856 1.00 87.00 159 LEU A C 1
ATOM 1264 O O . LEU A 1 159 ? -8.396 14.662 11.396 1.00 87.00 159 LEU A O 1
ATOM 1268 N N . ARG A 1 160 ? -9.756 16.422 11.757 1.00 87.62 160 ARG A N 1
ATOM 1269 C CA . ARG A 1 160 ? -8.882 17.392 11.087 1.00 87.62 160 ARG A CA 1
ATOM 1270 C C . ARG A 1 160 ? -7.530 17.501 11.788 1.00 87.62 160 ARG A C 1
ATOM 1272 O O . ARG A 1 160 ? -6.501 17.420 11.125 1.00 87.62 160 ARG A O 1
ATOM 1279 N N . ARG A 1 161 ? -7.530 17.626 13.119 1.00 87.88 161 ARG A N 1
ATOM 1280 C CA . ARG A 1 161 ? -6.304 17.695 13.927 1.00 87.88 161 ARG A CA 1
ATOM 1281 C C . ARG A 1 161 ? -5.449 16.434 13.773 1.00 87.88 161 ARG A C 1
ATOM 1283 O O . ARG A 1 161 ? -4.243 16.549 13.588 1.00 87.88 161 ARG A O 1
ATOM 1290 N N . ASN A 1 162 ? -6.062 15.253 13.811 1.00 88.38 162 ASN A N 1
ATOM 1291 C CA . ASN A 1 162 ? -5.362 13.979 13.635 1.00 88.38 162 ASN A CA 1
ATOM 1292 C C . ASN A 1 162 ? -4.747 13.863 12.236 1.00 88.38 162 ASN A C 1
ATOM 1294 O O . ASN A 1 162 ? -3.601 13.448 12.098 1.00 88.38 162 ASN A O 1
ATOM 1298 N N . THR A 1 163 ? -5.474 14.297 11.205 1.00 86.25 163 THR A N 1
ATOM 1299 C CA . THR A 1 163 ? -4.977 14.309 9.823 1.00 86.25 163 THR A CA 1
ATOM 1300 C C . THR A 1 163 ? -3.806 15.281 9.652 1.00 86.25 163 THR A C 1
ATOM 1302 O O . THR A 1 163 ? -2.796 14.941 9.036 1.00 86.25 163 THR A O 1
ATOM 1305 N N . GLU A 1 164 ? -3.906 16.489 10.216 1.00 85.38 164 GLU A N 1
ATOM 1306 C CA . GLU A 1 164 ? -2.820 17.480 10.226 1.00 85.38 164 GLU A CA 1
ATOM 1307 C C . GLU A 1 164 ? -1.576 16.940 10.953 1.00 85.38 164 GLU A C 1
ATOM 1309 O O . GLU A 1 164 ? -0.452 17.099 10.468 1.00 85.38 164 GLU A O 1
ATOM 1314 N N . GLU A 1 165 ? -1.773 16.252 12.078 1.00 85.06 165 GLU A N 1
ATOM 1315 C CA . GLU A 1 165 ? -0.707 15.627 12.858 1.00 85.06 165 GLU A CA 1
ATOM 1316 C C . GLU A 1 165 ? -0.043 14.463 12.112 1.00 85.06 165 GLU A C 1
ATOM 1318 O O . GLU A 1 165 ? 1.184 14.415 12.015 1.00 85.06 165 GLU A O 1
ATOM 1323 N N . MET A 1 166 ? -0.831 13.566 11.515 1.00 84.94 166 MET A N 1
ATOM 1324 C CA . MET A 1 166 ? -0.328 12.489 10.661 1.00 84.94 166 MET A CA 1
ATOM 1325 C C . MET A 1 166 ? 0.528 13.067 9.530 1.00 84.94 166 MET A C 1
ATOM 1327 O O . MET A 1 166 ? 1.656 12.628 9.303 1.00 84.94 166 MET A O 1
ATOM 1331 N N . HIS A 1 167 ? 0.037 14.100 8.844 1.00 81.56 167 HIS A N 1
ATOM 1332 C CA . HIS A 1 167 ? 0.794 14.797 7.811 1.00 81.56 167 HIS A CA 1
ATOM 1333 C C . HIS A 1 167 ? 2.095 15.398 8.356 1.00 81.56 167 HIS A C 1
ATOM 1335 O O . HIS A 1 167 ? 3.153 15.229 7.744 1.00 81.56 167 HIS A O 1
ATOM 1341 N N . ARG A 1 168 ? 2.065 16.040 9.527 1.00 80.38 168 ARG A N 1
ATOM 1342 C CA . ARG A 1 168 ? 3.269 16.556 10.192 1.00 80.38 168 ARG A CA 1
ATOM 1343 C C . ARG A 1 168 ? 4.299 15.457 10.455 1.00 80.38 168 ARG A C 1
ATOM 1345 O O . ARG A 1 168 ? 5.453 15.632 10.069 1.00 80.38 168 ARG A O 1
ATOM 1352 N N . GLN A 1 169 ? 3.900 14.321 11.024 1.00 79.81 169 GLN A N 1
ATOM 1353 C CA . GLN A 1 169 ? 4.796 13.184 11.298 1.00 79.81 169 GLN A CA 1
ATOM 1354 C C . GLN A 1 169 ? 5.317 12.508 10.021 1.00 79.81 169 GLN A C 1
ATOM 1356 O O . GLN A 1 169 ? 6.434 11.984 9.967 1.00 79.81 169 GLN A O 1
ATOM 1361 N N . MET A 1 170 ? 4.542 12.569 8.942 1.00 76.38 170 MET A N 1
ATOM 1362 C CA . MET A 1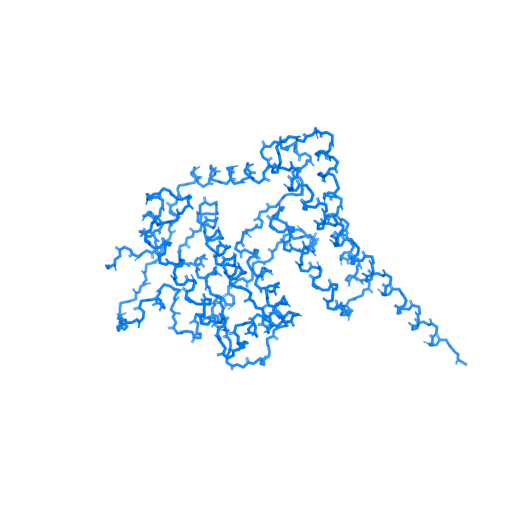 170 ? 4.989 12.149 7.616 1.00 76.38 170 MET A CA 1
ATOM 1363 C C . MET A 1 170 ? 5.968 13.150 6.968 1.00 76.38 170 MET A C 1
ATOM 1365 O O . MET A 1 170 ? 6.612 12.826 5.964 1.00 76.38 170 MET A O 1
ATOM 1369 N N . GLY A 1 171 ? 6.155 14.332 7.566 1.00 71.38 171 GLY A N 1
ATOM 1370 C CA . GLY A 1 171 ? 7.066 15.384 7.111 1.00 71.38 171 GLY A CA 1
ATOM 1371 C C . GLY A 1 171 ? 6.434 16.379 6.134 1.00 71.38 171 GLY A C 1
ATOM 1372 O O . GLY A 1 171 ? 7.153 17.029 5.379 1.00 71.38 171 GLY A O 1
ATOM 1373 N N . PHE A 1 172 ? 5.103 16.485 6.112 1.00 70.06 172 PHE A N 1
ATOM 1374 C CA . PHE A 1 172 ? 4.356 17.351 5.195 1.00 70.06 172 PHE A CA 1
ATOM 1375 C C . PHE A 1 172 ? 4.279 18.812 5.667 1.00 70.06 172 PHE A C 1
ATOM 1377 O O . PHE A 1 172 ? 4.373 19.731 4.855 1.00 70.06 172 PHE A O 1
ATOM 1384 N N . SER A 1 173 ? 4.157 19.055 6.977 1.00 57.72 173 SER A N 1
ATOM 1385 C CA . SER A 1 173 ? 3.789 20.367 7.543 1.00 57.72 173 SER A CA 1
ATOM 1386 C C . SER A 1 173 ? 4.873 21.461 7.472 1.00 57.72 173 SER A C 1
ATOM 1388 O O . SER A 1 173 ? 4.724 22.511 8.088 1.00 57.72 173 SER A O 1
ATOM 1390 N N . GLY A 1 174 ? 5.965 21.236 6.737 1.00 59.06 174 GLY A N 1
ATOM 1391 C CA . GLY A 1 174 ? 7.030 22.218 6.482 1.00 59.06 174 GLY A CA 1
ATOM 1392 C C . GLY A 1 174 ? 7.363 22.403 4.999 1.00 59.06 174 GLY A C 1
ATOM 1393 O O . GLY A 1 174 ? 8.302 23.127 4.666 1.00 59.06 174 GLY A O 1
ATOM 1394 N N . LEU A 1 175 ? 6.627 21.741 4.098 1.00 60.97 175 LEU A N 1
ATOM 1395 C CA . LEU A 1 175 ? 6.880 21.797 2.662 1.00 60.97 175 LEU A CA 1
ATOM 1396 C C . LEU A 1 175 ? 6.296 23.078 2.053 1.00 60.97 175 LEU A C 1
ATOM 1398 O O . LEU A 1 175 ? 5.102 23.333 2.223 1.00 60.97 175 LEU A O 1
ATOM 1402 N N . PRO A 1 176 ? 7.077 23.856 1.275 1.00 61.94 176 PRO A N 1
ATOM 1403 C CA . PRO A 1 176 ? 6.512 24.868 0.387 1.00 61.94 176 PRO A CA 1
ATOM 1404 C C . PRO A 1 176 ? 5.442 24.239 -0.513 1.00 61.94 176 PRO A C 1
ATOM 1406 O O . PRO A 1 176 ? 5.633 23.112 -0.965 1.00 61.94 176 PRO A O 1
ATOM 1409 N N . ALA A 1 177 ? 4.367 24.967 -0.835 1.00 65.44 177 ALA A N 1
ATOM 1410 C CA . ALA A 1 177 ? 3.246 24.456 -1.639 1.00 65.44 177 ALA A CA 1
ATOM 1411 C C . ALA A 1 177 ? 3.684 23.766 -2.951 1.00 65.44 177 ALA A C 1
ATOM 1413 O O . ALA A 1 177 ? 3.117 22.753 -3.346 1.00 65.44 177 ALA A O 1
ATOM 1414 N N . ALA A 1 178 ? 4.760 24.247 -3.586 1.00 61.66 178 ALA A N 1
ATOM 1415 C CA . ALA A 1 178 ? 5.334 23.644 -4.793 1.00 61.66 178 ALA A CA 1
ATOM 1416 C C . ALA A 1 178 ? 5.860 22.203 -4.602 1.00 61.66 178 ALA A C 1
ATOM 1418 O O . ALA A 1 178 ? 5.911 21.446 -5.565 1.00 61.66 178 ALA A O 1
ATOM 1419 N N . HIS A 1 179 ? 6.234 21.816 -3.380 1.00 60.72 179 HIS A N 1
ATOM 1420 C CA . HIS A 1 179 ? 6.711 20.471 -3.033 1.00 60.72 179 HIS A CA 1
ATOM 1421 C C . HIS A 1 179 ? 5.600 19.570 -2.464 1.00 60.72 179 HIS A C 1
ATOM 1423 O O . HIS A 1 179 ? 5.852 18.411 -2.151 1.00 60.72 179 HIS A O 1
ATOM 1429 N N . GLN A 1 180 ? 4.370 20.080 -2.335 1.00 68.19 180 GLN A N 1
ATOM 1430 C CA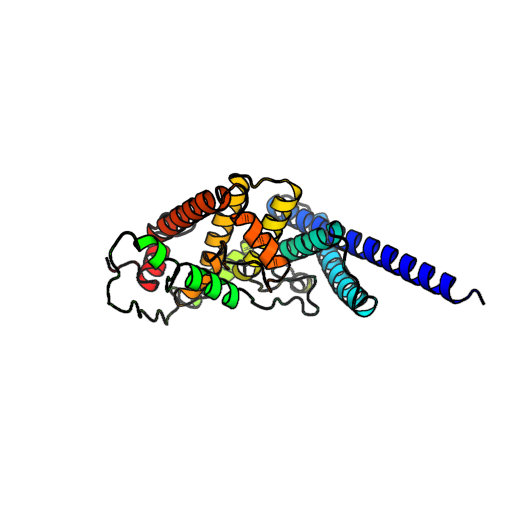 . GLN A 1 180 ? 3.200 19.299 -1.914 1.00 68.19 180 GLN A CA 1
ATOM 1431 C C . GLN A 1 180 ? 2.480 18.631 -3.101 1.00 68.19 180 GLN A C 1
ATOM 1433 O O . GLN A 1 180 ? 1.564 17.845 -2.897 1.00 68.19 180 GLN A O 1
ATOM 1438 N N . VAL A 1 181 ? 2.901 18.917 -4.343 1.00 71.44 181 VAL A N 1
ATOM 1439 C CA . VAL A 1 181 ? 2.247 18.447 -5.582 1.00 71.44 181 VAL A CA 1
ATOM 1440 C C . VAL A 1 181 ? 2.245 16.919 -5.704 1.00 71.44 181 VAL A C 1
ATOM 1442 O O . VAL A 1 181 ? 1.280 16.347 -6.199 1.00 71.44 181 VAL A O 1
ATOM 1445 N N . TYR A 1 182 ? 3.304 16.254 -5.232 1.00 77.69 182 TYR A N 1
ATOM 1446 C CA . TYR A 1 182 ? 3.417 14.790 -5.210 1.00 77.69 182 TYR A CA 1
ATOM 1447 C C . TYR A 1 182 ? 3.154 14.239 -3.807 1.00 77.69 182 TYR A C 1
ATOM 1449 O O . TYR A 1 182 ? 3.961 13.499 -3.233 1.00 77.69 182 TYR A O 1
ATOM 1457 N N . TRP A 1 183 ? 2.011 14.638 -3.257 1.00 82.69 183 TRP A N 1
ATOM 1458 C CA . TRP A 1 183 ? 1.423 14.073 -2.053 1.00 82.69 183 TRP A CA 1
ATOM 1459 C C . TRP A 1 183 ? -0.045 13.751 -2.307 1.00 82.69 183 TRP A C 1
ATOM 1461 O O . TRP A 1 183 ? -0.752 14.540 -2.932 1.00 82.69 183 TRP A O 1
ATOM 1471 N N . GLY A 1 184 ? -0.498 12.592 -1.846 1.00 84.69 184 GLY A N 1
ATOM 1472 C CA . GLY A 1 184 ? -1.871 12.150 -2.053 1.00 84.69 184 GLY A CA 1
ATOM 1473 C C . GLY A 1 184 ? -2.604 11.831 -0.768 1.00 84.69 184 GLY A C 1
ATOM 1474 O O . GLY A 1 184 ? -2.155 12.146 0.329 1.00 84.69 184 GLY A O 1
ATOM 1475 N N . ASN A 1 185 ? -3.749 11.180 -0.947 1.00 83.94 185 ASN A N 1
ATOM 1476 C CA . ASN A 1 185 ? -4.682 10.837 0.122 1.00 83.94 185 ASN A CA 1
ATOM 1477 C C . ASN A 1 185 ? -4.995 9.332 0.134 1.00 83.94 185 ASN A C 1
ATOM 1479 O O . ASN A 1 185 ? -6.036 8.930 0.639 1.00 83.94 185 ASN A O 1
ATOM 1483 N N . VAL A 1 186 ? -4.147 8.500 -0.486 1.00 88.00 186 VAL A N 1
ATOM 1484 C CA . VAL A 1 186 ? -4.328 7.042 -0.454 1.00 88.00 186 VAL A CA 1
ATOM 1485 C C . VAL A 1 186 ? -4.126 6.550 0.976 1.00 88.00 186 VAL A C 1
ATOM 1487 O O . VAL A 1 186 ? -3.069 6.775 1.570 1.00 88.00 186 VAL A O 1
ATOM 1490 N N . SER A 1 187 ? -5.127 5.858 1.509 1.00 88.69 187 SER A N 1
ATOM 1491 C CA . SER A 1 187 ? -5.112 5.369 2.884 1.00 88.69 187 SER A CA 1
ATOM 1492 C C . SER A 1 187 ? -4.150 4.195 3.084 1.00 88.69 187 SER A C 1
ATOM 1494 O O . SER A 1 187 ? -3.804 3.481 2.133 1.00 88.69 187 SER A O 1
ATOM 1496 N N . LEU A 1 188 ? -3.747 3.935 4.332 1.00 90.50 188 LEU A N 1
ATOM 1497 C CA . LEU A 1 188 ? -3.055 2.683 4.673 1.00 90.50 188 LEU A CA 1
ATOM 1498 C C . LEU A 1 188 ? -3.944 1.475 4.357 1.00 90.50 188 LEU A C 1
ATOM 1500 O O . LEU A 1 188 ? -3.460 0.473 3.841 1.00 90.50 188 LEU A O 1
ATOM 1504 N N . ARG A 1 189 ? -5.257 1.585 4.576 1.00 90.56 189 ARG A N 1
ATOM 1505 C CA . ARG A 1 189 ? -6.228 0.539 4.232 1.00 90.56 189 ARG A CA 1
ATOM 1506 C C . ARG A 1 189 ? -6.193 0.179 2.746 1.00 90.56 189 ARG A C 1
ATOM 1508 O O . ARG A 1 189 ? -6.171 -1.001 2.409 1.00 90.56 189 ARG A O 1
ATOM 1515 N N . ASP A 1 190 ? -6.097 1.165 1.858 1.00 86.62 190 ASP A N 1
ATOM 1516 C CA . ASP A 1 190 ? -5.898 0.911 0.430 1.00 86.62 190 ASP A CA 1
ATOM 1517 C C . ASP A 1 190 ? -4.525 0.263 0.185 1.00 86.62 190 ASP A C 1
ATOM 1519 O O . ASP A 1 190 ? -4.401 -0.688 -0.590 1.00 86.62 190 ASP A O 1
ATOM 1523 N N . GLY A 1 191 ? -3.477 0.748 0.861 1.00 88.38 191 GLY A N 1
ATOM 1524 C CA . GLY A 1 191 ? -2.110 0.211 0.829 1.00 88.38 191 GLY A CA 1
ATOM 1525 C C . GLY A 1 191 ? -1.985 -1.265 1.223 1.00 88.38 191 GLY A C 1
ATOM 1526 O O . GLY A 1 191 ? -1.180 -1.982 0.621 1.00 88.38 191 GLY A O 1
ATOM 1527 N N . LEU A 1 192 ? -2.836 -1.737 2.136 1.00 91.00 192 LEU A N 1
ATOM 1528 C CA . LEU A 1 192 ? -2.806 -3.087 2.702 1.00 91.00 192 LEU A CA 1
ATOM 1529 C C . LEU A 1 192 ? -2.864 -4.189 1.638 1.00 91.00 192 LEU A C 1
ATOM 1531 O O . LEU A 1 192 ? -2.140 -5.176 1.748 1.00 91.00 192 LEU A O 1
ATOM 1535 N N . ARG A 1 193 ? -3.643 -4.005 0.560 1.00 88.06 193 ARG A N 1
ATOM 1536 C CA . ARG A 1 193 ? -3.687 -4.984 -0.541 1.00 88.06 193 ARG A CA 1
ATOM 1537 C C . ARG A 1 193 ? -2.322 -5.177 -1.198 1.00 88.06 193 ARG A C 1
ATOM 1539 O O . ARG A 1 193 ? -1.937 -6.316 -1.427 1.00 88.06 193 ARG A O 1
ATOM 1546 N N . GLU A 1 194 ? -1.579 -4.101 -1.483 1.00 87.25 194 GLU A N 1
ATOM 1547 C CA . GLU A 1 194 ? -0.237 -4.278 -2.072 1.00 87.25 194 GLU A CA 1
ATOM 1548 C C . GLU A 1 194 ? 0.705 -4.949 -1.079 1.00 87.25 194 GLU A C 1
ATOM 1550 O O . GLU A 1 194 ? 1.494 -5.797 -1.480 1.00 87.25 194 GLU A O 1
ATOM 1555 N N . PHE A 1 195 ? 0.617 -4.595 0.207 1.00 91.06 195 PHE A N 1
ATOM 1556 C CA . PHE A 1 195 ? 1.447 -5.212 1.235 1.00 91.06 195 PHE A CA 1
ATOM 1557 C C . PHE A 1 195 ? 1.223 -6.729 1.302 1.00 91.06 195 PHE A C 1
ATOM 1559 O O . PHE A 1 195 ? 2.178 -7.502 1.324 1.00 91.06 195 PHE A O 1
ATOM 1566 N N . MET A 1 196 ? -0.036 -7.165 1.274 1.00 91.25 196 MET A N 1
ATOM 1567 C CA . MET A 1 196 ? -0.397 -8.582 1.332 1.00 91.25 196 MET A CA 1
ATOM 1568 C C . MET A 1 196 ? 0.039 -9.342 0.090 1.00 91.25 196 MET A C 1
ATOM 1570 O O . MET A 1 196 ? 0.577 -10.439 0.200 1.00 91.25 196 MET A O 1
ATOM 1574 N N . ILE A 1 197 ? -0.109 -8.741 -1.089 1.00 89.62 197 ILE A N 1
ATOM 1575 C CA . ILE A 1 197 ? 0.371 -9.371 -2.317 1.00 89.62 197 ILE A CA 1
ATOM 1576 C C . ILE A 1 197 ? 1.899 -9.454 -2.316 1.00 89.62 197 ILE A C 1
ATOM 1578 O O . ILE A 1 197 ? 2.447 -10.509 -2.612 1.00 89.62 197 ILE A O 1
ATOM 1582 N N . LEU A 1 198 ? 2.604 -8.387 -1.925 1.00 90.00 198 LEU A N 1
ATOM 1583 C CA . LEU A 1 198 ? 4.062 -8.417 -1.766 1.00 90.00 198 LEU A CA 1
ATOM 1584 C C . LEU A 1 198 ? 4.511 -9.493 -0.777 1.00 90.00 198 LEU A C 1
ATOM 1586 O O . LEU A 1 198 ? 5.521 -10.147 -1.020 1.00 90.00 198 LEU A O 1
ATOM 1590 N N . SER A 1 199 ? 3.755 -9.690 0.302 1.00 89.00 199 SER A N 1
ATOM 1591 C CA . SER A 1 199 ? 3.998 -10.759 1.274 1.00 89.00 199 SER A CA 1
ATOM 1592 C C . SER A 1 199 ? 3.884 -12.133 0.616 1.00 89.00 199 SER A C 1
ATOM 1594 O O . SER A 1 199 ? 4.794 -12.943 0.757 1.00 89.00 199 SER A O 1
ATOM 1596 N N . GLY A 1 200 ? 2.831 -12.362 -0.175 1.00 88.50 200 GLY A N 1
ATOM 1597 C CA . GLY A 1 200 ? 2.640 -13.624 -0.889 1.00 88.50 200 GLY A CA 1
ATOM 1598 C C . GLY A 1 200 ? 3.733 -13.891 -1.922 1.00 88.50 200 GLY A C 1
ATOM 1599 O O . GLY A 1 200 ? 4.293 -14.979 -1.948 1.00 88.50 200 GLY A O 1
ATOM 1600 N N . TRP A 1 201 ? 4.127 -12.883 -2.707 1.00 87.31 201 TRP A N 1
ATOM 1601 C CA . TRP A 1 201 ? 5.247 -13.025 -3.643 1.00 87.31 201 TRP A CA 1
ATOM 1602 C C . TRP A 1 201 ? 6.564 -13.296 -2.916 1.00 87.31 201 TRP A C 1
ATOM 1604 O O . TRP A 1 201 ? 7.340 -14.145 -3.335 1.00 87.31 201 TRP A O 1
ATOM 1614 N N . THR A 1 202 ? 6.817 -12.602 -1.806 1.00 83.62 202 THR A N 1
ATOM 1615 C CA . THR A 1 202 ? 8.022 -12.825 -0.993 1.00 83.62 202 THR A CA 1
ATOM 1616 C C . THR A 1 202 ? 8.048 -14.246 -0.433 1.00 83.62 202 THR A C 1
ATOM 1618 O O . THR A 1 202 ? 9.105 -14.869 -0.454 1.00 83.62 202 THR A O 1
ATOM 1621 N N . CYS A 1 203 ? 6.899 -14.773 -0.002 1.00 83.50 203 CYS A N 1
ATOM 1622 C CA . CYS A 1 203 ? 6.748 -16.169 0.399 1.00 83.50 203 CYS A CA 1
ATOM 1623 C C . CYS A 1 203 ? 7.061 -17.117 -0.759 1.00 83.50 203 CYS A C 1
ATOM 1625 O O . CYS A 1 203 ? 7.874 -18.013 -0.595 1.00 83.50 203 CYS A O 1
ATOM 1627 N N . ALA A 1 204 ? 6.478 -16.887 -1.937 1.00 82.81 204 ALA A N 1
ATOM 1628 C CA . ALA A 1 204 ? 6.685 -17.734 -3.111 1.00 82.81 204 ALA A CA 1
ATOM 1629 C C . ALA A 1 204 ? 8.149 -17.757 -3.593 1.00 82.81 204 ALA A C 1
ATOM 1631 O O . ALA A 1 204 ? 8.592 -18.744 -4.166 1.00 82.81 204 ALA A O 1
ATOM 1632 N N . PHE A 1 205 ? 8.908 -16.677 -3.375 1.00 78.75 205 PHE A N 1
ATOM 1633 C CA . PHE A 1 205 ? 10.327 -16.617 -3.744 1.00 78.75 205 PHE A CA 1
ATOM 1634 C C . PHE A 1 205 ? 11.280 -17.186 -2.689 1.00 78.75 205 PHE A C 1
ATOM 1636 O O . PHE A 1 205 ? 12.379 -17.601 -3.052 1.00 78.75 205 PHE A O 1
ATOM 1643 N N . ASN A 1 206 ? 10.915 -17.140 -1.405 1.00 78.81 206 ASN A N 1
ATOM 1644 C CA . ASN A 1 206 ? 11.802 -17.535 -0.304 1.00 78.81 206 ASN A CA 1
ATOM 1645 C C . ASN A 1 206 ? 11.363 -18.826 0.404 1.00 78.81 206 ASN A C 1
ATOM 1647 O O . ASN A 1 206 ? 12.043 -19.237 1.338 1.00 78.81 206 ASN A O 1
ATOM 1651 N N . ASP A 1 207 ? 10.242 -19.426 -0.008 1.00 74.50 207 ASP A N 1
ATOM 1652 C CA . ASP A 1 207 ? 9.591 -20.593 0.605 1.00 74.50 207 ASP A CA 1
ATOM 1653 C C . ASP A 1 207 ? 9.329 -20.461 2.121 1.00 74.50 207 ASP A C 1
ATOM 1655 O O . ASP A 1 207 ? 9.134 -21.453 2.816 1.00 74.50 207 ASP A O 1
ATOM 1659 N N . GLU A 1 208 ? 9.307 -19.238 2.660 1.00 76.62 208 GLU A N 1
ATOM 1660 C CA . GLU A 1 208 ? 9.080 -18.995 4.085 1.00 76.62 208 GLU A CA 1
ATOM 1661 C C . GLU A 1 208 ? 8.510 -17.591 4.336 1.00 76.62 208 GLU A C 1
ATOM 1663 O O . GLU A 1 208 ? 8.867 -16.610 3.672 1.00 76.62 208 GLU A O 1
ATOM 1668 N N . ILE A 1 209 ? 7.656 -17.478 5.359 1.00 80.50 209 ILE A N 1
ATOM 1669 C CA . ILE A 1 209 ? 7.287 -16.201 5.976 1.00 80.50 209 ILE A CA 1
ATOM 1670 C C . ILE A 1 209 ? 7.745 -16.195 7.425 1.00 80.50 209 ILE A C 1
ATOM 1672 O O . ILE A 1 209 ? 7.253 -16.952 8.260 1.00 80.50 209 ILE A O 1
ATOM 1676 N N . SER A 1 210 ? 8.636 -15.258 7.743 1.00 85.56 210 SER A N 1
ATOM 1677 C CA . SER A 1 210 ? 9.083 -15.060 9.119 1.00 85.56 210 SER A CA 1
ATOM 1678 C C . SER A 1 210 ? 7.966 -14.528 10.022 1.00 85.56 210 SER A C 1
ATOM 1680 O O . SER A 1 210 ? 7.092 -13.763 9.603 1.00 85.56 210 SER A O 1
ATOM 1682 N N . THR A 1 211 ? 8.050 -14.860 11.309 1.00 87.00 211 THR A N 1
ATOM 1683 C CA . THR A 1 211 ? 7.170 -14.312 12.352 1.00 87.00 211 THR A CA 1
ATOM 1684 C C . THR A 1 211 ? 7.192 -12.786 12.378 1.00 87.00 211 THR A C 1
ATOM 1686 O O . THR A 1 211 ? 6.137 -12.163 12.409 1.00 87.00 211 THR A O 1
ATOM 1689 N N . LEU A 1 212 ? 8.373 -12.177 12.241 1.00 87.31 212 LEU A N 1
ATOM 1690 C CA . LEU A 1 212 ? 8.538 -10.723 12.166 1.00 87.31 212 LEU A CA 1
ATOM 1691 C C . LEU A 1 212 ? 7.736 -10.102 11.010 1.00 87.31 212 LEU A C 1
ATOM 1693 O O . LEU A 1 212 ? 7.188 -9.004 11.136 1.00 87.31 212 LEU A O 1
ATOM 1697 N N . TRP A 1 213 ? 7.652 -10.792 9.872 1.00 87.69 213 TRP A N 1
ATOM 1698 C CA . TRP A 1 213 ? 6.872 -10.317 8.734 1.00 87.69 213 TRP A CA 1
ATOM 1699 C C . TRP A 1 213 ? 5.367 -10.370 9.021 1.00 87.69 213 TRP A C 1
ATOM 1701 O O . TRP A 1 213 ? 4.654 -9.407 8.738 1.00 87.69 213 TRP A O 1
ATOM 1711 N N . MET A 1 214 ? 4.889 -11.445 9.656 1.00 88.75 214 MET A N 1
ATOM 1712 C CA . MET A 1 214 ? 3.502 -11.557 10.129 1.00 88.75 214 MET A CA 1
ATOM 1713 C C . MET A 1 214 ? 3.159 -10.508 11.198 1.00 88.75 214 MET A C 1
ATOM 1715 O O . MET A 1 214 ? 2.070 -9.931 11.165 1.00 88.75 214 MET A O 1
ATOM 1719 N N . GLU A 1 215 ? 4.087 -10.201 12.107 1.00 90.00 215 GLU A N 1
ATOM 1720 C CA . GLU A 1 215 ? 3.934 -9.132 13.105 1.00 90.00 215 GLU A CA 1
ATOM 1721 C C . GLU A 1 215 ? 3.816 -7.777 12.409 1.00 90.00 215 GLU A C 1
ATOM 1723 O O . GLU A 1 215 ? 2.916 -6.992 12.701 1.00 90.00 215 GLU A O 1
ATOM 1728 N N . THR A 1 216 ? 4.677 -7.525 11.423 1.00 90.38 216 THR A N 1
ATOM 1729 C CA . THR A 1 216 ? 4.644 -6.301 10.614 1.00 90.38 216 THR A CA 1
ATOM 1730 C C . THR A 1 216 ? 3.318 -6.164 9.869 1.00 90.38 216 THR A C 1
ATOM 1732 O O . THR A 1 216 ? 2.721 -5.088 9.868 1.00 90.38 216 THR A O 1
ATOM 1735 N N . ALA A 1 217 ? 2.824 -7.252 9.278 1.00 91.44 217 ALA A N 1
ATOM 1736 C CA . ALA A 1 217 ? 1.544 -7.297 8.585 1.00 91.44 217 ALA A CA 1
ATOM 1737 C C . ALA A 1 217 ? 0.371 -6.979 9.522 1.00 91.44 217 ALA A C 1
ATOM 1739 O O . ALA A 1 217 ? -0.488 -6.163 9.191 1.00 91.44 217 ALA A O 1
ATOM 1740 N N . THR A 1 218 ? 0.365 -7.583 10.710 1.00 91.12 218 THR A N 1
ATOM 1741 C CA . THR A 1 218 ? -0.675 -7.379 11.726 1.00 91.12 218 THR A CA 1
ATOM 1742 C C . THR A 1 218 ? -0.650 -5.943 12.251 1.00 91.12 218 THR A C 1
ATOM 1744 O O . THR A 1 218 ? -1.679 -5.270 12.273 1.00 91.12 218 THR A O 1
ATOM 1747 N N . ASN A 1 219 ? 0.536 -5.416 12.562 1.00 90.06 219 ASN A N 1
ATOM 1748 C CA . ASN A 1 219 ? 0.715 -4.018 12.951 1.00 90.06 219 ASN A CA 1
ATOM 1749 C C . ASN A 1 219 ? 0.242 -3.060 11.854 1.00 90.06 219 ASN A C 1
ATOM 1751 O O . ASN A 1 219 ? -0.400 -2.053 12.146 1.00 90.06 219 ASN A O 1
ATOM 1755 N N . TYR A 1 220 ? 0.501 -3.378 10.584 1.00 92.19 220 TYR A N 1
ATOM 1756 C CA . TYR A 1 220 ? -0.006 -2.591 9.466 1.00 92.19 220 TYR A CA 1
ATOM 1757 C C . TYR A 1 220 ? -1.542 -2.583 9.434 1.00 92.19 220 TYR A C 1
ATOM 1759 O O . TYR A 1 220 ? -2.127 -1.515 9.261 1.00 92.19 220 TYR A O 1
ATOM 1767 N N . MET A 1 221 ? -2.209 -3.732 9.626 1.00 92.25 221 MET A N 1
ATOM 1768 C CA . MET A 1 221 ? -3.680 -3.801 9.692 1.00 92.25 221 MET A CA 1
ATOM 1769 C C . MET A 1 221 ? -4.234 -2.914 10.800 1.00 92.25 221 MET A C 1
ATOM 1771 O O . MET A 1 221 ? -5.165 -2.146 10.561 1.00 92.25 221 MET A O 1
ATOM 1775 N N . VAL A 1 222 ? -3.637 -2.996 11.992 1.00 90.00 222 VAL A N 1
ATOM 1776 C CA . VAL A 1 222 ? -4.004 -2.159 13.135 1.00 90.00 222 VAL A CA 1
ATOM 1777 C C . VAL A 1 222 ? -3.877 -0.691 12.743 1.00 90.00 222 VAL A C 1
ATOM 1779 O O . VAL A 1 222 ? -4.876 0.019 12.770 1.00 90.00 222 VAL A O 1
ATOM 1782 N N . GLN A 1 223 ? -2.704 -0.247 12.282 1.00 88.56 223 GLN A N 1
ATOM 1783 C CA . GLN A 1 223 ? -2.469 1.147 11.883 1.00 88.56 223 GLN A CA 1
ATOM 1784 C C . GLN A 1 223 ? -3.425 1.618 10.775 1.00 88.56 223 GLN A C 1
ATOM 1786 O O . GLN A 1 223 ? -3.910 2.747 10.822 1.00 88.56 223 GLN A O 1
ATOM 1791 N N . ALA A 1 224 ? -3.762 0.749 9.819 1.00 91.62 224 ALA A N 1
ATOM 1792 C CA . ALA A 1 224 ? -4.736 1.042 8.773 1.00 91.62 224 ALA A CA 1
ATOM 1793 C C . ALA A 1 224 ? -6.150 1.266 9.326 1.00 91.62 224 ALA A C 1
ATOM 1795 O O . ALA A 1 224 ? -6.848 2.178 8.882 1.00 91.62 224 ALA A O 1
ATOM 1796 N N . VAL A 1 225 ? -6.565 0.474 10.318 1.00 89.56 225 VAL A N 1
ATOM 1797 C CA . VAL A 1 225 ? -7.817 0.699 11.053 1.00 89.56 225 VAL A CA 1
ATOM 1798 C C . VAL A 1 225 ? -7.768 2.027 11.800 1.00 89.56 225 VAL A C 1
ATOM 1800 O O . VAL A 1 225 ? -8.720 2.804 11.721 1.00 89.56 225 VAL A O 1
ATOM 1803 N N . LEU A 1 226 ? -6.657 2.330 12.478 1.00 86.12 226 LEU A N 1
ATOM 1804 C CA . LEU A 1 226 ? -6.539 3.565 13.257 1.00 86.12 226 LEU A CA 1
ATOM 1805 C C . LEU A 1 226 ? -6.647 4.789 12.353 1.00 86.12 226 LEU A C 1
ATOM 1807 O O . LEU A 1 226 ? -7.364 5.731 12.679 1.00 86.12 226 LEU A O 1
ATOM 1811 N N . GLU A 1 227 ? -5.969 4.764 11.208 1.00 89.56 227 GLU A N 1
ATOM 1812 C CA . GLU A 1 227 ? -6.034 5.823 10.204 1.00 89.56 227 GLU A CA 1
ATOM 1813 C C . GLU A 1 227 ? -7.460 5.996 9.667 1.00 89.56 227 GLU A C 1
ATOM 1815 O O . GLU A 1 227 ? -7.975 7.118 9.642 1.00 89.56 227 GLU A O 1
ATOM 1820 N N . ALA A 1 228 ? -8.137 4.891 9.336 1.00 89.75 228 ALA A N 1
ATOM 1821 C CA . ALA A 1 228 ? -9.504 4.926 8.830 1.00 89.75 228 ALA A CA 1
ATOM 1822 C C . ALA A 1 228 ? -10.467 5.590 9.830 1.00 89.75 228 ALA A C 1
ATOM 1824 O O . ALA A 1 228 ? -11.258 6.451 9.451 1.00 89.75 228 ALA A O 1
ATOM 1825 N N . TYR A 1 229 ? -10.401 5.267 11.123 1.00 86.25 229 TYR A N 1
ATOM 1826 C CA . TYR A 1 229 ? -11.295 5.896 12.103 1.00 86.25 229 TYR A CA 1
ATOM 1827 C C . TYR A 1 229 ? -10.827 7.294 12.536 1.00 86.25 229 TYR A C 1
ATOM 1829 O O . TYR A 1 229 ? -11.645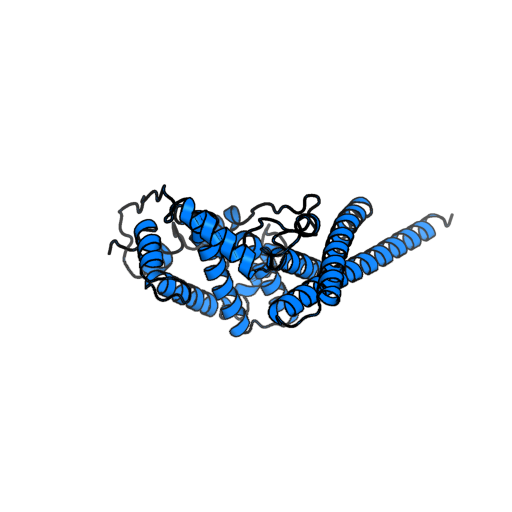 8.213 12.556 1.00 86.25 229 TYR A O 1
ATOM 1837 N N . ARG A 1 230 ? -9.539 7.489 12.860 1.00 85.06 230 ARG A N 1
ATOM 1838 C CA . ARG A 1 230 ? -9.023 8.746 13.446 1.00 85.06 230 ARG A CA 1
ATOM 1839 C C . ARG A 1 230 ? -8.767 9.851 12.430 1.00 85.06 230 ARG A C 1
ATOM 1841 O O . ARG A 1 230 ? -8.782 11.013 12.835 1.00 85.06 230 ARG A O 1
ATOM 1848 N N . CYS A 1 231 ? -8.505 9.517 11.168 1.00 87.19 231 CYS A N 1
ATOM 1849 C CA . CYS A 1 231 ? -8.200 10.498 10.122 1.00 87.19 231 CYS A CA 1
ATOM 1850 C C . CYS A 1 231 ? -9.331 10.593 9.091 1.00 87.19 231 CYS A C 1
ATOM 1852 O O . CYS A 1 231 ? -9.792 11.694 8.799 1.00 87.19 231 CYS A O 1
ATOM 1854 N N . GLU A 1 232 ? -9.830 9.462 8.583 1.00 87.69 232 GLU A N 1
ATOM 1855 C CA . GLU A 1 232 ? -10.884 9.466 7.549 1.00 87.69 232 GLU A CA 1
ATOM 1856 C C . GLU A 1 232 ? -12.303 9.584 8.119 1.00 87.69 232 GLU A C 1
ATOM 1858 O O . GLU A 1 232 ? -13.232 9.931 7.390 1.00 87.69 232 GLU A O 1
ATOM 1863 N N . GLY A 1 233 ? -12.493 9.297 9.410 1.00 86.38 233 GLY A N 1
ATOM 1864 C CA . GLY A 1 233 ? -13.824 9.251 10.010 1.00 86.38 233 GLY A CA 1
ATOM 1865 C C . GLY A 1 233 ? -14.650 8.079 9.481 1.00 86.38 233 GLY A C 1
ATOM 1866 O O . GLY A 1 233 ? -15.821 8.242 9.141 1.00 86.38 233 GLY A O 1
ATOM 1867 N N . ALA A 1 234 ? -14.048 6.893 9.380 1.00 86.25 234 ALA A N 1
ATOM 1868 C CA . ALA A 1 234 ? -14.772 5.670 9.068 1.00 86.25 234 ALA A CA 1
ATOM 1869 C C . ALA A 1 234 ? -15.926 5.427 10.060 1.00 86.25 234 ALA A C 1
ATOM 1871 O O . ALA A 1 234 ? -15.907 5.857 11.216 1.00 86.25 234 ALA A O 1
ATOM 1872 N N . LYS A 1 235 ? -16.952 4.730 9.570 1.00 82.19 235 LYS A N 1
ATOM 1873 C CA . LYS A 1 235 ? -18.188 4.395 10.287 1.00 82.19 235 LYS A CA 1
ATOM 1874 C C . LYS A 1 235 ? -18.428 2.897 10.212 1.00 82.19 235 LYS A C 1
ATOM 1876 O O . LYS A 1 235 ? -17.980 2.252 9.259 1.00 82.19 235 LYS A O 1
ATOM 1881 N N . GLY A 1 236 ? -19.209 2.356 11.142 1.00 79.69 236 GLY A N 1
ATOM 1882 C CA . GLY A 1 236 ? -19.517 0.930 11.111 1.00 79.69 236 GLY A CA 1
ATOM 1883 C C . GLY A 1 236 ? -18.301 0.067 11.406 1.00 79.69 236 GLY A C 1
ATOM 1884 O O . GLY A 1 236 ? -17.248 0.554 11.800 1.00 79.69 236 GLY A O 1
ATOM 1885 N N . ILE A 1 237 ? -18.451 -1.223 11.131 1.00 81.38 237 ILE A N 1
ATOM 1886 C CA . ILE A 1 237 ? -17.394 -2.234 11.236 1.00 81.38 237 ILE A CA 1
ATOM 1887 C C . ILE A 1 237 ? -16.649 -2.455 9.906 1.00 81.38 237 ILE A C 1
ATOM 1889 O O . ILE A 1 237 ? -15.741 -3.273 9.818 1.00 81.38 237 ILE A O 1
ATOM 1893 N N . ASN A 1 238 ? -17.016 -1.728 8.845 1.00 85.56 238 ASN A N 1
ATOM 1894 C CA . ASN A 1 238 ? -16.511 -1.983 7.492 1.00 85.56 238 ASN A CA 1
ATOM 1895 C C . ASN A 1 238 ? -14.998 -1.785 7.374 1.00 85.56 238 ASN A C 1
ATOM 1897 O O . ASN A 1 238 ? -14.333 -2.619 6.771 1.00 85.56 238 ASN A O 1
ATOM 1901 N N . ALA A 1 239 ? -14.442 -0.728 7.975 1.00 86.69 239 ALA A N 1
ATOM 1902 C CA . ALA A 1 239 ? -12.997 -0.500 7.947 1.00 86.69 239 ALA A CA 1
ATOM 1903 C C . ALA A 1 239 ? -12.233 -1.621 8.672 1.00 86.69 239 ALA A C 1
ATOM 1905 O O . ALA A 1 239 ? -11.220 -2.099 8.169 1.00 86.69 239 ALA A O 1
ATOM 1906 N N . LEU A 1 240 ? -12.759 -2.092 9.807 1.00 87.81 240 LEU A N 1
ATOM 1907 C CA . LEU A 1 240 ? -12.210 -3.236 10.532 1.00 87.81 240 LEU A CA 1
ATOM 1908 C C . LEU A 1 240 ? -12.285 -4.521 9.691 1.00 87.81 240 LEU A C 1
ATOM 1910 O O . LEU A 1 240 ? -11.279 -5.208 9.526 1.00 87.81 240 LEU A O 1
ATOM 1914 N N . ASN A 1 241 ? -13.449 -4.803 9.095 1.00 89.44 241 ASN A N 1
ATOM 1915 C CA . ASN A 1 241 ? -13.648 -5.944 8.205 1.00 89.44 241 ASN A CA 1
ATOM 1916 C C . ASN A 1 241 ? -12.662 -5.910 7.030 1.00 89.44 241 ASN A C 1
ATOM 1918 O O . ASN A 1 241 ? -12.022 -6.916 6.737 1.00 89.44 241 ASN A O 1
ATOM 1922 N N . GLU A 1 242 ? -12.501 -4.767 6.368 1.00 90.31 242 GLU A N 1
ATOM 1923 C CA . GLU A 1 242 ? -11.572 -4.608 5.245 1.00 90.31 242 GLU A CA 1
ATOM 1924 C C . GLU A 1 242 ? -10.110 -4.839 5.643 1.00 90.31 242 GLU A C 1
ATOM 1926 O O . GLU A 1 242 ? -9.361 -5.477 4.900 1.00 90.31 242 GLU A O 1
ATOM 1931 N N . CYS A 1 243 ? -9.710 -4.374 6.826 1.00 91.88 243 CYS A N 1
ATOM 1932 C CA . CYS A 1 243 ? -8.339 -4.523 7.298 1.00 91.88 243 CYS A CA 1
ATOM 1933 C C . CYS A 1 243 ? -8.019 -5.922 7.838 1.00 91.88 243 CYS A C 1
ATOM 1935 O O . CYS A 1 243 ? -6.880 -6.347 7.701 1.00 91.88 243 CYS A O 1
ATOM 1937 N N . PHE A 1 244 ? -8.981 -6.651 8.413 1.00 91.44 244 PHE A N 1
ATOM 1938 C CA . PHE A 1 244 ? -8.728 -7.944 9.076 1.00 91.44 244 PHE A CA 1
ATOM 1939 C C . PHE A 1 244 ? -9.229 -9.180 8.309 1.00 91.44 244 PHE A C 1
ATOM 1941 O O . PHE A 1 244 ? -8.895 -10.311 8.678 1.00 91.44 244 PHE A O 1
ATOM 1948 N N . SER A 1 245 ? -9.940 -8.998 7.191 1.00 90.12 245 SER A N 1
ATOM 1949 C CA . SER A 1 245 ? -10.403 -10.095 6.320 1.00 90.12 245 SER A CA 1
ATOM 1950 C C . SER A 1 245 ? -9.317 -10.594 5.357 1.00 90.12 245 SER A C 1
ATOM 1952 O O . SER A 1 245 ? -9.515 -10.673 4.141 1.00 90.12 245 SER A O 1
ATOM 1954 N N . TRP A 1 246 ? -8.139 -10.908 5.900 1.00 88.81 246 TRP A N 1
ATOM 1955 C CA . TRP A 1 246 ? -7.025 -11.491 5.155 1.00 88.81 246 TRP A CA 1
ATOM 1956 C C . TRP A 1 246 ? -6.798 -12.929 5.579 1.00 88.81 246 TRP A C 1
ATOM 1958 O O . TRP A 1 246 ? -6.518 -13.206 6.739 1.00 88.81 246 TRP A O 1
ATOM 1968 N N . GLY A 1 247 ? -6.932 -13.826 4.616 1.00 86.38 247 GLY A N 1
ATOM 1969 C CA . GLY A 1 247 ? -6.748 -15.257 4.758 1.00 86.38 247 GLY A CA 1
ATOM 1970 C C . GLY A 1 247 ? -7.231 -15.939 3.478 1.00 86.38 247 GLY A C 1
ATOM 1971 O O . GLY A 1 247 ? -7.521 -15.248 2.495 1.00 86.38 247 GLY A O 1
ATOM 1972 N N . PRO A 1 248 ? -7.362 -17.268 3.486 1.00 83.81 248 PRO A N 1
ATOM 1973 C CA . PRO A 1 248 ? -7.909 -18.012 2.360 1.00 83.81 248 PRO A CA 1
ATOM 1974 C C . PRO A 1 248 ? -9.351 -17.576 2.030 1.00 83.81 248 PRO A C 1
ATOM 1976 O O . PRO A 1 248 ? -10.203 -17.559 2.917 1.00 83.81 248 PRO A O 1
ATOM 1979 N N . THR A 1 249 ? -9.668 -17.265 0.768 1.00 80.62 249 THR A N 1
ATOM 1980 C CA . THR A 1 249 ? -11.000 -16.748 0.357 1.00 80.62 249 THR A CA 1
ATOM 1981 C C . THR A 1 249 ? -11.875 -17.743 -0.406 1.00 80.62 249 THR A C 1
ATOM 1983 O O . THR A 1 249 ? -13.095 -17.686 -0.282 1.00 80.62 249 THR A O 1
ATOM 1986 N N . ALA A 1 250 ? -11.287 -18.707 -1.119 1.00 70.75 250 ALA A N 1
ATOM 1987 C CA . ALA A 1 250 ? -12.016 -19.713 -1.896 1.00 70.75 250 ALA A CA 1
ATOM 1988 C C . ALA A 1 250 ? -11.619 -21.151 -1.520 1.00 70.75 250 ALA A C 1
ATOM 1990 O O . ALA A 1 250 ? -10.485 -21.418 -1.111 1.00 70.75 250 ALA A O 1
ATOM 1991 N N . ASN A 1 251 ? -12.561 -22.085 -1.675 1.00 55.31 251 ASN A N 1
ATOM 1992 C CA . ASN A 1 251 ? -12.283 -23.522 -1.711 1.00 55.31 251 ASN A CA 1
ATOM 1993 C C . ASN A 1 251 ? -12.138 -23.921 -3.190 1.00 55.31 251 ASN A C 1
ATOM 1995 O O . ASN A 1 251 ? -13.096 -24.395 -3.791 1.00 55.31 251 ASN A O 1
ATOM 1999 N N . GLY A 1 252 ? -10.978 -23.645 -3.787 1.00 54.50 252 GLY A N 1
ATOM 2000 C CA . GLY A 1 252 ? -10.696 -23.883 -5.210 1.00 54.50 252 GLY A CA 1
ATOM 2001 C C . GLY A 1 252 ? -10.052 -22.666 -5.878 1.00 54.50 252 GLY A C 1
ATOM 2002 O O . GLY A 1 252 ? -10.443 -21.537 -5.597 1.00 54.50 252 GLY A O 1
ATOM 2003 N N . GLN A 1 253 ? -9.039 -22.901 -6.716 1.00 55.38 253 GLN A N 1
ATOM 2004 C CA . GLN A 1 253 ? -8.250 -21.863 -7.405 1.00 55.38 253 GLN A CA 1
ATOM 2005 C C . GLN A 1 253 ? -8.903 -21.357 -8.709 1.00 55.38 253 GLN A C 1
ATOM 2007 O O . GLN A 1 253 ? -8.419 -20.394 -9.299 1.00 55.38 253 GLN A O 1
ATOM 2012 N N . ASP A 1 254 ? -10.000 -21.971 -9.166 1.00 54.91 254 ASP A N 1
ATOM 2013 C CA . ASP A 1 254 ? -10.578 -21.676 -10.480 1.00 54.91 254 ASP A CA 1
ATOM 2014 C C . ASP A 1 254 ? -11.143 -20.247 -10.565 1.00 54.91 254 ASP A C 1
ATOM 2016 O O . ASP A 1 254 ? -12.113 -19.892 -9.893 1.00 54.91 254 ASP A O 1
ATOM 2020 N N . GLY A 1 255 ? -10.546 -19.434 -11.443 1.00 61.72 255 GLY A N 1
ATOM 2021 C CA . GLY A 1 255 ? -11.013 -18.085 -11.779 1.00 61.72 255 GLY A CA 1
ATOM 2022 C C . GLY A 1 255 ? -10.512 -16.958 -10.870 1.00 61.72 255 GLY A C 1
ATOM 2023 O O . GLY A 1 255 ? -11.005 -15.835 -10.995 1.00 61.72 255 GLY A O 1
ATOM 2024 N N . LEU A 1 256 ? -9.558 -17.229 -9.973 1.00 69.25 256 LEU A N 1
ATOM 2025 C CA . LEU A 1 256 ? -8.852 -16.182 -9.231 1.00 69.25 256 LEU A CA 1
ATOM 2026 C C . LEU A 1 256 ? -7.855 -15.456 -10.144 1.00 69.25 256 LEU A C 1
ATOM 2028 O O . LEU A 1 256 ? -7.309 -16.052 -11.071 1.00 69.25 256 LEU A O 1
ATOM 2032 N N . ASP A 1 257 ? -7.620 -14.168 -9.886 1.00 81.00 257 ASP A N 1
ATOM 2033 C CA . ASP A 1 257 ? -6.487 -13.482 -10.508 1.00 81.00 257 ASP A CA 1
ATOM 2034 C C . ASP A 1 257 ? -5.160 -13.954 -9.877 1.00 81.00 257 ASP A C 1
ATOM 2036 O O . ASP A 1 257 ? -5.137 -14.571 -8.803 1.00 81.00 257 ASP A O 1
ATOM 2040 N N . ASP A 1 258 ? -4.043 -13.689 -10.558 1.00 81.31 258 ASP A N 1
ATOM 2041 C CA . ASP A 1 258 ? -2.712 -14.107 -10.094 1.00 81.31 258 ASP A CA 1
ATOM 2042 C C . ASP A 1 258 ? -2.387 -13.523 -8.704 1.00 81.31 258 ASP A C 1
ATOM 2044 O O . ASP A 1 258 ? -1.749 -14.174 -7.879 1.00 81.31 258 ASP A O 1
ATOM 2048 N N . ASP A 1 259 ? -2.869 -12.308 -8.412 1.00 84.75 259 ASP A N 1
ATOM 2049 C CA . ASP A 1 259 ? -2.678 -11.636 -7.121 1.00 84.75 259 ASP A CA 1
ATOM 2050 C C . ASP A 1 259 ? -3.330 -12.417 -5.974 1.00 84.75 259 ASP A C 1
ATOM 2052 O O . ASP A 1 259 ? -2.706 -12.672 -4.943 1.00 84.75 259 ASP A O 1
ATOM 2056 N N . GLU A 1 260 ? -4.601 -12.770 -6.139 1.00 84.94 260 GLU A N 1
ATOM 2057 C CA . GLU A 1 260 ? -5.413 -13.472 -5.153 1.00 84.94 260 GLU A CA 1
ATOM 2058 C C . GLU A 1 260 ? -4.945 -14.921 -4.983 1.00 84.94 260 GLU A C 1
ATOM 2060 O O . GLU A 1 260 ? -4.975 -15.449 -3.869 1.00 84.94 260 GLU A O 1
ATOM 2065 N N . THR A 1 261 ? -4.457 -15.540 -6.062 1.00 86.56 261 THR A N 1
ATOM 2066 C CA . THR A 1 261 ? -3.848 -16.876 -6.038 1.00 86.56 261 THR A CA 1
ATOM 2067 C C . THR A 1 261 ? -2.613 -16.890 -5.145 1.00 86.56 261 THR A C 1
ATOM 2069 O O . THR A 1 261 ? -2.577 -17.648 -4.176 1.00 86.56 261 THR A O 1
ATOM 2072 N N . VAL A 1 262 ? -1.663 -15.981 -5.384 1.00 86.75 262 VAL A N 1
ATOM 2073 C CA . VAL A 1 262 ? -0.421 -15.879 -4.598 1.00 86.75 262 VAL A CA 1
ATOM 2074 C C . VAL A 1 262 ? -0.708 -15.561 -3.125 1.00 86.75 262 VAL A C 1
ATOM 2076 O O . VAL A 1 262 ? -0.079 -16.117 -2.225 1.00 86.75 262 VAL A O 1
ATOM 2079 N N . VAL A 1 263 ? -1.696 -14.706 -2.842 1.00 88.25 263 VAL A N 1
ATOM 2080 C CA . VAL A 1 263 ? -2.109 -14.422 -1.457 1.00 88.25 263 VAL A CA 1
ATOM 2081 C C . VAL A 1 263 ? -2.749 -15.645 -0.794 1.00 88.25 263 VAL A C 1
ATOM 2083 O O . VAL A 1 263 ? -2.516 -15.885 0.386 1.00 88.25 263 VAL A O 1
ATOM 2086 N N . ASN A 1 264 ? -3.562 -16.426 -1.505 1.00 87.50 264 ASN A N 1
ATOM 2087 C CA . ASN A 1 264 ? -4.172 -17.629 -0.938 1.00 87.50 264 ASN A CA 1
ATOM 2088 C C . ASN A 1 264 ? -3.141 -18.741 -0.697 1.00 87.50 264 ASN A C 1
ATOM 2090 O O . ASN A 1 264 ? -3.204 -19.400 0.341 1.00 87.50 264 ASN A O 1
ATOM 2094 N N . GLU A 1 265 ? -2.182 -18.917 -1.606 1.00 86.12 265 GLU A N 1
ATOM 2095 C CA . GLU A 1 265 ? -1.069 -19.862 -1.455 1.00 86.12 265 GLU A CA 1
ATOM 2096 C C . GLU A 1 265 ? -0.213 -19.535 -0.234 1.00 86.12 265 GLU A C 1
ATOM 2098 O O . GLU A 1 265 ? 0.084 -20.429 0.552 1.00 86.12 265 GLU A O 1
ATOM 2103 N N . MET A 1 266 ? 0.064 -18.252 0.006 1.00 87.62 266 MET A N 1
ATOM 2104 C CA . MET A 1 266 ? 0.758 -17.772 1.204 1.00 87.62 266 MET A CA 1
ATOM 2105 C C . MET A 1 266 ? 0.148 -18.302 2.515 1.00 87.62 266 MET A C 1
ATOM 2107 O O . MET A 1 266 ? 0.862 -18.634 3.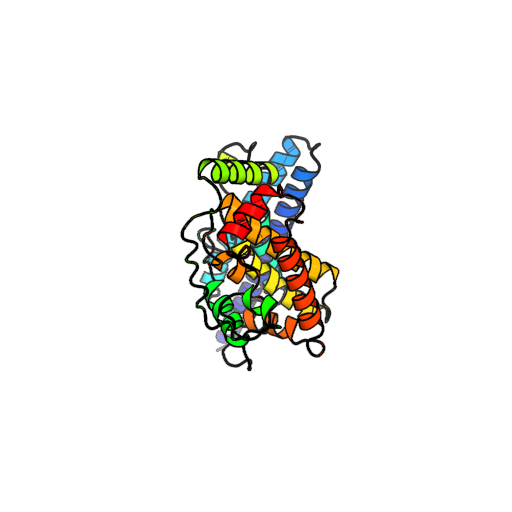456 1.00 87.62 266 MET A O 1
ATOM 2111 N N . PHE A 1 267 ? -1.184 -18.377 2.590 1.00 83.56 267 PHE A N 1
ATOM 2112 C CA . PHE A 1 267 ? -1.896 -18.864 3.776 1.00 83.56 267 PHE A CA 1
ATOM 2113 C C . PHE A 1 267 ? -2.132 -20.380 3.772 1.00 83.56 267 PHE A C 1
ATOM 2115 O O . PHE A 1 267 ? -2.390 -20.954 4.830 1.00 83.56 267 PHE A O 1
ATOM 2122 N N . GLY A 1 268 ? -2.104 -21.014 2.596 1.00 73.31 268 GLY A N 1
ATOM 2123 C CA . GLY A 1 268 ? -2.272 -22.457 2.416 1.00 73.31 268 GLY A CA 1
ATOM 2124 C C . GLY A 1 268 ? -0.966 -23.257 2.477 1.00 73.31 268 GLY A C 1
ATOM 2125 O O . GLY A 1 268 ? -1.019 -24.469 2.691 1.00 73.31 268 GLY A O 1
ATOM 2126 N N . GLY A 1 269 ? 0.184 -22.594 2.313 1.00 64.19 269 GLY A N 1
ATOM 2127 C CA . GLY A 1 269 ? 1.524 -23.173 2.412 1.00 64.19 269 GLY A CA 1
ATOM 2128 C C . GLY A 1 269 ? 1.791 -23.827 3.772 1.00 64.19 269 GLY A C 1
ATOM 2129 O O . GLY A 1 269 ? 1.159 -23.490 4.777 1.00 64.19 269 GLY A O 1
ATOM 2130 N N . ASP A 1 270 ? 2.687 -24.817 3.794 1.00 58.69 270 ASP A N 1
ATOM 2131 C CA . ASP A 1 270 ? 3.078 -25.581 4.991 1.00 58.69 270 ASP A CA 1
ATOM 2132 C C . ASP A 1 270 ? 1.904 -26.177 5.785 1.00 58.69 270 ASP A C 1
ATOM 2134 O O . ASP A 1 270 ? 1.835 -26.085 7.015 1.00 58.69 270 ASP A O 1
ATOM 2138 N N . GLY A 1 271 ? 0.928 -26.754 5.075 1.00 62.22 271 GLY A N 1
ATOM 2139 C CA . GLY A 1 271 ? -0.264 -27.349 5.690 1.00 62.22 271 GLY A CA 1
ATOM 2140 C C . GLY A 1 271 ? -1.164 -26.330 6.398 1.00 62.22 271 GLY A C 1
ATOM 2141 O O . GLY A 1 271 ? -1.956 -26.711 7.260 1.00 62.22 271 GLY A O 1
ATOM 2142 N N . GLY A 1 272 ? -1.031 -25.043 6.061 1.00 72.12 272 GLY A N 1
ATOM 2143 C CA . GLY A 1 272 ? -1.764 -23.942 6.677 1.00 72.12 272 GLY A CA 1
ATOM 2144 C C . GLY A 1 272 ? -1.164 -23.439 7.990 1.00 72.12 272 GLY A C 1
ATOM 2145 O O . GLY A 1 272 ? -1.828 -22.677 8.690 1.00 72.12 272 GLY A O 1
ATOM 2146 N N . SER A 1 273 ? 0.063 -23.835 8.351 1.00 79.25 273 SER A N 1
ATOM 2147 C CA . SER A 1 273 ? 0.711 -23.399 9.600 1.00 79.25 273 SER A CA 1
ATOM 2148 C C . SER A 1 273 ? 0.875 -21.874 9.681 1.00 79.25 273 SER A C 1
ATOM 2150 O O . SER A 1 273 ? 0.537 -21.279 10.708 1.00 79.25 273 SER A O 1
ATOM 2152 N N . VAL A 1 274 ? 1.278 -21.234 8.574 1.00 81.25 274 VAL A N 1
ATOM 2153 C CA . VAL A 1 274 ? 1.312 -19.769 8.420 1.00 81.25 274 VAL A CA 1
ATOM 2154 C C . VAL A 1 274 ? -0.080 -19.181 8.628 1.00 81.25 274 VAL A C 1
ATOM 2156 O O . VAL A 1 274 ? -0.243 -18.244 9.404 1.00 81.25 274 VAL A O 1
ATOM 2159 N N . GLY A 1 275 ? -1.105 -19.766 7.999 1.00 84.56 275 GLY A N 1
ATOM 2160 C CA . GLY A 1 275 ? -2.496 -19.353 8.176 1.00 84.56 275 GLY A CA 1
ATOM 2161 C C . GLY A 1 275 ? -2.952 -19.411 9.637 1.00 84.56 275 GLY A C 1
ATOM 2162 O O . GLY A 1 275 ? -3.503 -18.439 10.143 1.00 84.56 275 GLY A O 1
ATOM 2163 N N . VAL A 1 276 ? -2.677 -20.510 10.343 1.00 85.81 276 VAL A N 1
ATOM 2164 C CA . VAL A 1 276 ? -3.054 -20.691 11.755 1.00 85.81 276 VAL A CA 1
ATOM 2165 C C . VAL A 1 276 ? -2.352 -19.678 12.658 1.00 85.81 276 VAL A C 1
ATOM 2167 O O . VAL A 1 276 ? -2.999 -19.052 13.499 1.00 85.81 276 VAL A O 1
ATOM 2170 N N . LEU A 1 277 ? -1.039 -19.498 12.489 1.00 87.19 277 LEU A N 1
ATOM 2171 C CA . LEU A 1 277 ? -0.275 -18.546 13.291 1.00 87.19 277 LEU A CA 1
ATOM 2172 C C . LEU A 1 277 ? -0.721 -17.107 13.017 1.00 87.19 277 LEU A C 1
ATOM 2174 O O . LEU A 1 277 ? -0.924 -16.335 13.952 1.00 87.19 277 LEU A O 1
ATOM 2178 N N . PHE A 1 278 ? -0.947 -16.764 11.751 1.00 87.94 278 PHE A N 1
ATOM 2179 C CA . PHE A 1 278 ? -1.408 -15.439 11.370 1.00 87.94 278 PHE A CA 1
ATOM 2180 C C . PHE A 1 278 ? -2.807 -15.127 11.910 1.00 87.94 278 PHE A C 1
ATOM 2182 O O . PHE A 1 278 ? -3.041 -14.038 12.428 1.00 87.94 278 PHE A O 1
ATOM 2189 N N . GLU A 1 279 ? -3.736 -16.085 11.859 1.00 88.00 279 GLU A N 1
ATOM 2190 C CA . GLU A 1 279 ? -5.061 -15.941 12.474 1.00 88.00 279 GLU A CA 1
ATOM 2191 C C . GLU A 1 279 ? -4.970 -15.726 13.989 1.00 88.00 279 GLU A C 1
ATOM 2193 O O . GLU A 1 279 ? -5.676 -14.870 14.529 1.00 88.00 279 GLU A O 1
ATOM 2198 N N . LYS A 1 280 ? -4.065 -16.437 14.674 1.00 88.69 280 LYS A N 1
ATOM 2199 C CA . LYS A 1 280 ? -3.808 -16.215 16.101 1.00 88.69 280 LYS A CA 1
ATOM 2200 C C . LYS A 1 280 ? -3.332 -14.782 16.366 1.00 88.69 280 LYS A C 1
ATOM 2202 O O . LYS A 1 280 ? -3.893 -14.116 17.227 1.00 88.69 280 LYS A O 1
ATOM 2207 N N . MET A 1 281 ? -2.365 -14.287 15.597 1.00 89.50 281 MET A N 1
ATOM 2208 C CA . MET A 1 281 ? -1.820 -12.932 15.767 1.00 89.50 281 MET A CA 1
ATOM 2209 C C . MET A 1 281 ? -2.849 -11.841 15.462 1.00 89.50 281 MET A C 1
ATOM 2211 O O . MET A 1 281 ? -2.955 -10.865 16.199 1.00 89.50 281 MET A O 1
ATOM 2215 N N . LYS A 1 282 ? -3.662 -12.021 14.415 1.00 89.06 282 LYS A N 1
ATOM 2216 C CA . LYS A 1 282 ? -4.791 -11.125 14.129 1.00 89.06 282 LYS A CA 1
ATOM 2217 C C . LYS A 1 282 ? -5.799 -11.106 15.273 1.00 89.06 282 LYS A C 1
ATOM 2219 O O . LYS A 1 282 ? -6.281 -10.038 15.626 1.00 89.06 282 LYS A O 1
ATOM 2224 N N . THR A 1 283 ? -6.111 -12.271 15.839 1.00 85.81 283 THR A N 1
ATOM 2225 C CA . THR A 1 283 ? -7.028 -12.401 16.979 1.00 85.81 283 THR A CA 1
ATOM 2226 C C . THR A 1 283 ? -6.475 -11.675 18.201 1.00 85.81 283 THR A C 1
ATOM 2228 O O . THR A 1 283 ? -7.188 -10.883 18.804 1.00 85.81 283 THR A O 1
ATOM 2231 N N . GLU A 1 284 ? -5.199 -11.879 18.532 1.00 86.06 284 GLU A N 1
ATOM 2232 C CA . GLU A 1 284 ? -4.528 -11.168 19.628 1.00 86.06 284 GLU A CA 1
ATOM 2233 C C . GLU A 1 284 ? -4.555 -9.649 19.407 1.00 86.06 284 GLU A C 1
ATOM 2235 O O . GLU A 1 284 ? -4.965 -8.915 20.301 1.00 86.06 284 GLU A O 1
ATOM 2240 N N . ALA A 1 285 ? -4.249 -9.175 18.197 1.00 83.88 285 ALA A N 1
ATOM 2241 C CA . ALA A 1 285 ? -4.312 -7.753 17.867 1.00 83.88 285 ALA A CA 1
ATOM 2242 C C . ALA A 1 285 ? -5.739 -7.176 17.928 1.00 83.88 285 ALA A C 1
ATOM 2244 O O . ALA A 1 285 ? -5.924 -6.043 18.371 1.00 83.88 285 ALA A O 1
ATOM 2245 N N . LEU A 1 286 ? -6.757 -7.937 17.509 1.00 81.06 286 LEU A N 1
ATOM 2246 C CA . LEU A 1 286 ? -8.167 -7.549 17.641 1.00 81.06 286 LEU A CA 1
ATOM 2247 C C . LEU A 1 286 ? -8.609 -7.497 19.109 1.00 81.06 286 LEU A C 1
ATOM 2249 O O . LEU A 1 286 ? -9.331 -6.581 19.489 1.00 81.06 286 LEU A O 1
ATOM 2253 N N . LEU A 1 287 ? -8.135 -8.421 19.947 1.00 77.62 287 LEU A N 1
ATOM 2254 C CA . LEU A 1 287 ? -8.388 -8.402 21.388 1.00 77.62 287 LEU A CA 1
ATOM 2255 C C . LEU A 1 287 ? -7.652 -7.246 22.076 1.00 77.62 287 LEU A C 1
ATOM 2257 O O . LEU A 1 287 ? -8.178 -6.652 23.011 1.00 77.62 287 LEU A O 1
ATOM 2261 N N . GLU A 1 288 ? -6.444 -6.887 21.646 1.00 75.62 288 GLU A N 1
ATOM 2262 C CA . GLU A 1 288 ? -5.742 -5.701 22.154 1.00 75.62 288 GLU A CA 1
ATOM 2263 C C . GLU A 1 288 ? -6.442 -4.399 21.742 1.00 75.62 288 GLU A C 1
ATOM 2265 O O . GLU A 1 288 ? -6.567 -3.490 22.570 1.00 75.62 288 GLU A O 1
ATOM 2270 N N . LEU A 1 289 ? -6.953 -4.347 20.503 1.00 69.44 289 LEU A N 1
ATOM 2271 C CA . LEU A 1 289 ? -7.868 -3.309 20.015 1.00 69.44 289 LEU A CA 1
ATOM 2272 C C . LEU A 1 289 ? -9.118 -3.214 20.904 1.00 69.44 289 LEU A C 1
ATOM 2274 O O . LEU A 1 289 ? -9.518 -2.108 21.253 1.00 69.44 289 LEU A O 1
ATOM 2278 N N . GLU A 1 290 ? -9.703 -4.347 21.299 1.00 62.84 290 GLU A N 1
ATOM 2279 C CA . GLU A 1 290 ? -10.883 -4.428 22.173 1.00 62.84 290 GLU A CA 1
ATOM 2280 C C . GLU A 1 290 ? -10.594 -4.091 23.646 1.00 62.84 290 GLU A C 1
ATOM 2282 O O . GLU A 1 290 ? -11.449 -3.582 24.360 1.00 62.84 290 GLU A O 1
ATOM 2287 N N . ASN A 1 291 ? -9.381 -4.323 24.134 1.00 60.06 291 ASN A N 1
ATOM 2288 C CA . ASN A 1 291 ? -9.059 -4.124 25.548 1.00 60.06 291 ASN A CA 1
ATOM 2289 C C . ASN A 1 291 ? -8.470 -2.745 25.871 1.00 60.06 291 ASN A C 1
ATOM 2291 O O . ASN A 1 291 ? -7.979 -2.549 26.984 1.00 60.06 291 ASN A O 1
ATOM 2295 N N . GLY A 1 292 ? -8.460 -1.793 24.933 1.00 54.91 292 GLY A N 1
ATOM 2296 C CA . GLY A 1 292 ? -7.904 -0.465 25.217 1.00 54.91 292 GLY A CA 1
ATOM 2297 C C . GLY A 1 292 ? -6.375 -0.406 25.239 1.00 54.91 292 GLY A C 1
ATOM 2298 O O . GLY A 1 292 ? -5.814 0.621 25.589 1.00 54.91 292 GLY A O 1
ATOM 2299 N N . LYS A 1 293 ? -5.667 -1.483 24.880 1.00 51.66 293 LYS A N 1
ATOM 2300 C CA . LYS A 1 293 ? -4.224 -1.618 25.163 1.00 51.66 293 LYS A CA 1
ATOM 2301 C C . LYS A 1 293 ? -3.297 -1.166 24.037 1.00 51.66 293 LYS A C 1
ATOM 2303 O O . LYS A 1 293 ? -2.097 -1.434 24.089 1.00 51.66 293 LYS A O 1
ATOM 2308 N N . LEU A 1 294 ? -3.806 -0.474 23.022 1.00 51.66 294 LEU A N 1
ATOM 2309 C CA . LEU A 1 294 ? -2.950 -0.031 21.925 1.00 51.66 294 LEU A CA 1
ATOM 2310 C C . LEU A 1 294 ? -2.076 1.144 22.325 1.00 51.66 294 LEU A C 1
ATOM 2312 O O . LEU A 1 294 ? -2.551 2.237 22.633 1.00 51.66 294 LEU A O 1
ATOM 2316 N N . SER A 1 295 ? -0.770 0.942 22.179 1.00 42.38 295 SER A N 1
ATOM 2317 C CA . SER A 1 295 ? 0.179 2.049 22.144 1.00 42.38 295 SER A CA 1
ATOM 2318 C C . SER A 1 295 ? -0.245 3.086 21.085 1.00 42.38 295 SER A C 1
ATOM 2320 O O . SER A 1 295 ? -0.411 2.768 19.908 1.00 42.38 295 SER A O 1
ATOM 2322 N N . GLY A 1 296 ? -0.459 4.336 21.513 1.00 41.34 296 GLY A N 1
ATOM 2323 C CA . GLY A 1 296 ? -0.863 5.450 20.638 1.00 41.34 296 GLY A CA 1
ATOM 2324 C C . GLY A 1 296 ? -2.338 5.868 20.718 1.00 41.34 296 GLY A C 1
ATOM 2325 O O . GLY A 1 296 ? -2.732 6.835 20.056 1.00 41.34 296 GLY A O 1
ATOM 2326 N N . PHE A 1 297 ? -3.138 5.199 21.545 1.00 43.38 297 PHE A N 1
ATOM 2327 C CA . PHE A 1 297 ? -4.456 5.668 21.963 1.00 43.38 297 PHE A CA 1
ATOM 2328 C C . PHE A 1 297 ? -4.442 6.128 23.418 1.00 43.38 297 PHE A C 1
ATOM 2330 O O . PHE A 1 297 ? -3.734 5.562 24.247 1.00 43.38 297 PHE A O 1
ATOM 2337 N N . GLU A 1 298 ? -5.255 7.134 23.723 1.00 54.00 298 GLU A N 1
ATOM 2338 C CA . GLU A 1 298 ? -5.731 7.333 25.090 1.00 54.00 298 GLU A CA 1
ATOM 2339 C C . GLU A 1 298 ? -6.871 6.327 25.337 1.00 54.00 298 GLU A C 1
ATOM 2341 O O . GLU A 1 298 ? -7.644 6.043 24.416 1.00 54.00 298 GLU A O 1
ATOM 2346 N N . ASP A 1 299 ? -6.989 5.785 26.554 1.00 51.09 299 ASP A N 1
ATOM 2347 C CA . ASP A 1 299 ? -8.013 4.784 26.916 1.00 51.09 299 ASP A CA 1
ATOM 2348 C C . ASP A 1 299 ? -9.442 5.232 26.527 1.00 51.09 299 ASP A C 1
ATOM 2350 O O . ASP A 1 299 ? -10.309 4.415 26.202 1.00 51.09 299 ASP A O 1
ATOM 2354 N N . GLU A 1 300 ? -9.681 6.546 26.499 1.00 54.75 300 GLU A N 1
ATOM 2355 C CA . GLU A 1 300 ? -10.943 7.186 26.119 1.00 54.75 300 GLU A CA 1
ATOM 2356 C C . GLU A 1 300 ? -11.254 7.081 24.612 1.00 54.75 300 GLU A C 1
ATOM 2358 O O . GLU A 1 300 ? -12.405 6.855 24.231 1.00 54.75 300 GLU A O 1
ATOM 2363 N N . ASP A 1 301 ? -10.242 7.148 23.742 1.00 53.06 301 ASP A N 1
ATOM 2364 C CA . ASP A 1 301 ? -10.406 7.045 22.286 1.00 53.06 301 ASP A CA 1
ATOM 2365 C C . ASP A 1 301 ? -10.736 5.602 21.860 1.00 53.06 301 ASP A C 1
ATOM 2367 O O . ASP A 1 301 ? -11.536 5.393 20.944 1.00 53.06 301 ASP A O 1
ATOM 2371 N N . ILE A 1 302 ? -10.162 4.599 22.539 1.00 53.59 302 ILE A N 1
ATOM 2372 C CA . ILE A 1 302 ? -10.494 3.184 22.299 1.00 53.59 302 ILE A CA 1
ATOM 2373 C C . ILE A 1 302 ? -11.854 2.848 22.893 1.00 53.59 302 ILE A C 1
ATOM 2375 O O . ILE A 1 302 ? -12.668 2.234 22.211 1.00 53.59 302 ILE A O 1
ATOM 2379 N N . SER A 1 303 ? -12.152 3.309 24.109 1.00 53.56 303 SER A N 1
ATOM 2380 C CA . SER A 1 303 ? -13.480 3.132 24.709 1.00 53.56 303 SER A CA 1
ATOM 2381 C C . SER A 1 303 ? -14.575 3.738 23.826 1.00 53.56 303 SER A C 1
ATOM 2383 O O . SER A 1 303 ? -15.621 3.126 23.628 1.00 53.56 303 SER A O 1
ATOM 2385 N N . THR A 1 304 ? -14.311 4.895 23.210 1.00 56.25 304 THR A N 1
ATOM 2386 C CA . THR A 1 304 ? -15.218 5.539 22.249 1.00 56.25 304 THR A CA 1
ATOM 2387 C C . THR A 1 304 ? -15.316 4.760 20.936 1.00 56.25 304 THR A C 1
ATOM 2389 O O . THR A 1 304 ? -16.408 4.631 20.380 1.00 56.25 304 THR A O 1
ATOM 2392 N N . LEU A 1 305 ? -14.211 4.209 20.431 1.00 54.66 305 LEU A N 1
ATOM 2393 C CA . LEU A 1 305 ? -14.208 3.376 19.227 1.00 54.66 305 LEU A CA 1
ATOM 2394 C C . LEU A 1 305 ? -14.977 2.066 19.454 1.00 54.66 305 LEU A C 1
ATOM 2396 O O . LEU A 1 305 ? -15.803 1.701 18.629 1.00 54.66 305 LEU A O 1
ATOM 2400 N N . LEU A 1 306 ? -14.793 1.409 20.596 1.00 54.00 306 LEU A N 1
ATOM 2401 C CA . LEU A 1 306 ? -15.437 0.139 20.941 1.00 54.00 306 LEU A CA 1
ATOM 2402 C C . LEU A 1 306 ? -16.896 0.287 21.362 1.00 54.00 306 LEU A C 1
ATOM 2404 O O . LEU A 1 306 ? -17.723 -0.544 20.982 1.00 54.00 306 LEU A O 1
ATOM 2408 N N . ALA A 1 307 ? -17.248 1.369 22.060 1.00 55.31 307 ALA A N 1
ATOM 2409 C CA . ALA A 1 307 ? -18.641 1.734 22.308 1.00 55.31 307 ALA A CA 1
ATOM 2410 C C . ALA A 1 307 ? -19.390 1.983 20.986 1.00 55.31 307 ALA A C 1
ATOM 2412 O O . ALA A 1 307 ? -20.541 1.575 20.841 1.00 55.31 307 ALA A O 1
ATOM 2413 N N . ASN A 1 308 ? -18.713 2.570 19.991 1.00 49.03 308 ASN A N 1
ATOM 2414 C CA . ASN A 1 308 ? -19.244 2.780 18.642 1.00 49.03 308 ASN A CA 1
ATOM 2415 C C . ASN A 1 308 ? -19.065 1.588 17.688 1.00 49.03 308 ASN A C 1
ATOM 2417 O O . ASN A 1 308 ? -19.536 1.673 16.564 1.00 49.03 308 ASN A O 1
ATOM 2421 N N . VAL A 1 309 ? -18.396 0.504 18.086 1.00 43.06 309 VAL A N 1
ATOM 2422 C CA . VAL A 1 309 ? -18.309 -0.768 17.332 1.00 43.06 309 VAL A CA 1
ATOM 2423 C C . VAL A 1 309 ? -19.164 -1.856 18.008 1.00 43.06 309 VAL A C 1
ATOM 2425 O O . VAL A 1 309 ? -19.298 -2.965 17.500 1.00 43.06 309 VAL A O 1
ATOM 2428 N N . GLY A 1 310 ? -19.834 -1.517 19.117 1.00 45.78 310 GLY A N 1
ATOM 2429 C CA . GLY A 1 310 ? -20.792 -2.380 19.812 1.00 45.78 310 GLY A CA 1
ATOM 2430 C C . GLY A 1 310 ? -20.155 -3.512 20.609 1.00 45.78 310 GLY A C 1
ATOM 2431 O O . GLY A 1 310 ? -20.874 -4.406 21.042 1.00 45.78 310 GLY A O 1
ATOM 2432 N N . ALA A 1 311 ? -18.841 -3.459 20.842 1.00 45.09 311 ALA A N 1
ATOM 2433 C CA . ALA A 1 311 ? -18.132 -4.424 21.682 1.00 45.09 311 ALA A CA 1
ATOM 2434 C C . ALA A 1 311 ? -18.470 -4.259 23.180 1.00 45.09 311 ALA A C 1
ATOM 2436 O O . ALA A 1 311 ? -18.279 -5.171 23.971 1.00 45.09 311 ALA A O 1
ATOM 2437 N N . LEU A 1 312 ? -19.069 -3.128 23.576 1.00 34.50 312 LEU A N 1
ATOM 2438 C CA . LEU A 1 312 ? -19.523 -2.865 24.950 1.00 34.50 312 LEU A CA 1
ATOM 2439 C C . LEU A 1 312 ? -20.973 -3.303 25.230 1.00 34.50 312 LEU A C 1
ATOM 2441 O O . LEU A 1 312 ? -21.685 -2.660 26.000 1.00 34.50 312 LEU A O 1
ATOM 2445 N N . VAL A 1 313 ? -21.416 -4.415 24.638 1.00 37.88 313 VAL A N 1
ATOM 2446 C CA . VAL A 1 313 ? -22.535 -5.197 25.192 1.00 37.88 313 VAL A CA 1
ATOM 2447 C C . VAL A 1 313 ? -22.201 -6.688 25.134 1.00 37.88 313 VAL A C 1
ATOM 2449 O O . VAL A 1 313 ? -22.777 -7.434 24.340 1.00 37.88 313 VAL A O 1
ATOM 2452 N N . ARG A 1 314 ? -21.289 -7.119 26.012 1.00 34.09 314 ARG A N 1
ATOM 2453 C CA . ARG A 1 314 ? -21.508 -8.238 26.945 1.00 34.09 314 ARG A CA 1
ATOM 2454 C C . ARG A 1 314 ? -20.438 -8.288 28.027 1.00 34.09 314 ARG A C 1
ATOM 2456 O O . ARG A 1 314 ? -19.248 -8.370 27.675 1.00 34.09 314 ARG A O 1
#

Radius of gyration: 22.15 Å; chains: 1; bounding box: 52×52×76 Å

Foldseek 3Di:
DPPVVVVVVVLVVVLVVLLVQLQVLLVQLLVLLVLLQVQLVVVPDDPVSNVVSLVSNVVSLQSNQVSLVVSCVSCVPDDHDPSSVLSLLSSQLSLCVQFVFRSNDNVSDDDQDLPVLLVLLCVVLVHPFPVVSLVVVDPDDPDPPPPQLVFALDDPVQLVVLQQVVCVVSVNPPDDPVSNPRHHNRALLSSLLSLLLSQLVVCVVPVDDDPVSLLVSLVSLLVRLCCCRRHVRDTECVSVSSSLSQEARDPDPPPDDPSNVSSHCCCPRPVRPSVVVSSVSNSVSVVCLQVCNDDPDDSVSSVSVCVSHVVPPD

Organism: NCBI:txid42249